Protein AF-0000000078100163 (afdb_homodimer)

Secondary structure (DSSP, 8-state):
------HHHHHTT----TT-SSTTTS-TT-HHHHHHHHHHH-HHHHHHHHHTS-HHHHHHHHHHHHHHHHHHHH-TTTHHHHHHHHHHHHHHHHHHHHHHHHHHHHHHHHHHHHHHHHHHHHHHHT-/------HHHHHTT----TT-SSTTTS-TT-HHHHHHHHHHH-HHHHHHHHHTS-HHHHHHHHHHHHHHHHHHHH-TTTHHHHHHHHHHHHHHHHHHHHHHHHHHHHHHHHHHHHHHHHHHHHHHHT-

Sequence (254 aa):
MISGRCAACRYLRRRCPSDCIFAPYFPPNNPQRFAAVHRIFGASNVGRMLQQLPPDLRAQAADTLYYEAECRVEDPVYGCVGVISRLHEQIDEAECELAKTRADIVINSDIGQQAQVQQLHDEVEDNMISGRCAACRYLRRRCPSDCIFAPYFPPNNPQRFAAVHRIFGASNVGRMLQQLPPDLRAQAADTLYYEAECRVEDPVYGCVGVISRLHEQIDEAECELAKTRADIVINSDIGQQAQVQQLHDEVEDN

InterPro domains:
  IPR004883 Lateral organ boundaries, LOB [PF03195] (5-102)
  IPR004883 Lateral organ boundaries, LOB [PS50891] (4-105)

Nearest PDB structures (foldseek):
  5ly0-assembly1_B  TM=9.648E-01  e=4.594E-12  Triticum turgidum
  5ly0-assembly1_B  TM=9.640E-01  e=4.175E-12  Triticum turgidum

pLDDT: mean 89.68, std 14.79, range [32.34, 98.94]

Organism: Rosa chinensis (NCBI:txid74649)

Solvent-accessible surface area (backbone atoms only — not comparable to full-atom values): 13588 Å² total; per-residue (Å²): 127,86,82,66,52,20,21,50,26,53,73,68,71,48,84,59,58,96,80,44,85,48,45,88,72,22,43,53,90,44,46,63,55,39,51,39,30,34,69,50,26,30,62,68,43,49,49,51,59,43,65,75,41,60,78,89,46,30,61,57,20,50,51,34,46,34,53,47,21,48,29,31,71,75,32,71,47,38,26,56,54,48,53,45,51,53,52,53,51,51,40,52,50,43,51,49,51,39,51,52,54,53,51,50,52,54,55,53,54,51,52,53,54,54,54,54,52,54,55,56,52,53,57,52,70,72,99,126,87,83,67,53,20,21,49,27,53,74,68,71,48,83,58,57,96,80,41,85,46,45,87,71,22,44,54,89,44,46,63,55,38,52,38,29,35,68,50,27,31,62,69,41,49,48,50,59,44,66,75,41,61,75,89,48,30,61,56,22,51,52,36,46,34,52,47,21,48,30,30,72,75,31,71,46,38,26,55,54,48,54,45,50,52,50,52,51,50,38,51,52,44,51,49,50,38,51,51,53,53,50,51,51,55,54,50,54,51,53,55,54,54,54,54,52,53,54,55,52,53,57,52,70,73,97

Structure (mmCIF, N/CA/C/O backbone):
data_AF-0000000078100163-model_v1
#
loop_
_entity.id
_entity.type
_entity.pdbx_description
1 polymer 'Putative transcription factor AS2-LOB family'
#
loop_
_atom_site.group_PDB
_atom_site.id
_atom_site.type_symbol
_atom_site.label_atom_id
_atom_site.label_alt_id
_atom_site.label_comp_id
_atom_site.label_asym_id
_atom_site.label_entity_id
_atom_site.label_seq_id
_atom_site.pdbx_PDB_ins_code
_atom_site.Cartn_x
_atom_site.Cartn_y
_atom_site.Cartn_z
_atom_site.occupancy
_atom_site.B_iso_or_equiv
_atom_site.auth_seq_id
_atom_site.auth_comp_id
_atom_site.auth_asym_id
_atom_site.auth_atom_id
_atom_site.pdbx_PDB_model_num
ATOM 1 N N . MET A 1 1 ? -30.031 -10.461 -21.391 1 32.66 1 MET A N 1
ATOM 2 C CA . MET A 1 1 ? -28.891 -9.57 -21.219 1 32.66 1 MET A CA 1
ATOM 3 C C . MET A 1 1 ? -27.578 -10.352 -21.219 1 32.66 1 MET A C 1
ATOM 5 O O . MET A 1 1 ? -27.375 -11.219 -20.375 1 32.66 1 MET A O 1
ATOM 9 N N . ILE A 1 2 ? -27.047 -11 -22.156 1 44.44 2 ILE A N 1
ATOM 10 C CA . ILE A 1 2 ? -25.984 -11.984 -22.406 1 44.44 2 ILE A CA 1
ATOM 11 C C . ILE A 1 2 ? -24.828 -11.734 -21.453 1 44.44 2 ILE A C 1
ATOM 13 O O . ILE A 1 2 ? -24.172 -10.688 -21.516 1 44.44 2 ILE A O 1
ATOM 17 N N . SER A 1 3 ? -24.891 -12.062 -20.125 1 54.31 3 SER A N 1
ATOM 18 C CA . SER A 1 3 ? -24.125 -11.836 -18.906 1 54.31 3 SER A CA 1
ATOM 19 C C . SER A 1 3 ? -22.641 -12.148 -19.125 1 54.31 3 SER A C 1
ATOM 21 O O . SER A 1 3 ? -22.281 -13.289 -19.391 1 54.31 3 SER A O 1
ATOM 23 N N . GLY A 1 4 ? -21.859 -11.438 -20.062 1 75.25 4 GLY A N 1
ATOM 24 C CA . GLY A 1 4 ? -20.531 -11.648 -20.594 1 75.25 4 GLY A CA 1
ATOM 25 C C . GLY A 1 4 ? -19.5 -12.008 -19.531 1 75.25 4 GLY A C 1
ATOM 26 O O . GLY A 1 4 ? -19.812 -11.992 -18.344 1 75.25 4 GLY A O 1
ATOM 27 N N . ARG A 1 5 ? -18.406 -12.82 -20 1 93.62 5 ARG A N 1
ATOM 28 C CA . ARG A 1 5 ? -17.266 -13.227 -19.172 1 93.62 5 ARG A CA 1
ATOM 29 C C . ARG A 1 5 ? -16.688 -12.039 -18.406 1 93.62 5 ARG A C 1
ATOM 31 O O . ARG A 1 5 ? -16.609 -10.93 -18.938 1 93.62 5 ARG A O 1
ATOM 38 N N . CYS A 1 6 ? -16.672 -12.227 -17.141 1 97.31 6 CYS A N 1
ATOM 39 C CA . CYS A 1 6 ? -16.047 -11.141 -16.391 1 97.31 6 CYS A CA 1
ATOM 40 C C . CYS A 1 6 ? -14.656 -10.844 -16.953 1 97.31 6 CYS A C 1
ATOM 42 O O . CYS A 1 6 ? -14.141 -11.586 -17.797 1 97.31 6 CYS A O 1
ATOM 44 N N . ALA A 1 7 ? -14.07 -9.836 -16.609 1 97.69 7 ALA A N 1
ATOM 45 C CA . ALA A 1 7 ? -12.773 -9.406 -17.109 1 97.69 7 ALA A CA 1
ATOM 46 C C . ALA A 1 7 ? -11.688 -10.422 -16.781 1 97.69 7 ALA A C 1
ATOM 48 O O . ALA A 1 7 ? -10.773 -10.648 -17.578 1 97.69 7 ALA A O 1
ATOM 49 N N . ALA A 1 8 ? -11.836 -11.023 -15.562 1 98.19 8 ALA A N 1
ATOM 50 C CA . ALA A 1 8 ? -10.844 -12.008 -15.133 1 98.19 8 ALA A CA 1
ATOM 51 C C . ALA A 1 8 ? -10.875 -13.25 -16.031 1 98.19 8 ALA A C 1
ATOM 53 O O . ALA A 1 8 ? -9.844 -13.664 -16.562 1 98.19 8 ALA A O 1
ATOM 54 N N . CYS A 1 9 ? -12.031 -13.703 -16.219 1 98.06 9 CYS A N 1
ATOM 55 C CA . CYS A 1 9 ? -12.172 -14.914 -17 1 98.06 9 CYS A CA 1
ATOM 56 C C . CYS A 1 9 ? -11.805 -14.664 -18.469 1 98.06 9 CYS A C 1
ATOM 58 O O . CYS A 1 9 ? -11.219 -15.531 -19.109 1 98.06 9 CYS A O 1
ATOM 60 N N . ARG A 1 10 ? -12.141 -13.555 -18.969 1 96.94 10 ARG A N 1
ATOM 61 C CA . ARG A 1 10 ? -11.719 -13.172 -20.312 1 96.94 10 ARG A CA 1
ATOM 62 C C . ARG A 1 10 ? -10.195 -13.117 -20.406 1 96.94 10 ARG A C 1
ATOM 64 O O . ARG A 1 10 ? -9.609 -13.672 -21.344 1 96.94 10 ARG A O 1
ATOM 71 N N . TYR A 1 11 ? -9.602 -12.469 -19.453 1 97.12 11 TYR A N 1
ATOM 72 C CA . TYR A 1 11 ? -8.156 -12.305 -19.422 1 97.12 11 TYR A CA 1
ATOM 73 C C . TYR A 1 11 ? -7.457 -13.656 -19.312 1 97.12 11 TYR A C 1
ATOM 75 O O . TYR A 1 11 ? -6.426 -13.891 -19.938 1 97.12 11 TYR A O 1
ATOM 83 N N . LEU A 1 12 ? -8.062 -14.508 -18.531 1 97.12 12 LEU A N 1
ATOM 84 C CA . LEU A 1 12 ? -7.461 -15.805 -18.25 1 97.12 12 LEU A CA 1
ATOM 85 C C . LEU A 1 12 ? -7.871 -16.828 -19.297 1 97.12 12 LEU A C 1
ATOM 87 O O . LEU A 1 12 ? -7.465 -18 -19.219 1 97.12 12 LEU A O 1
ATOM 91 N N . ARG A 1 13 ? -8.727 -16.438 -20.234 1 96.31 13 ARG A N 1
ATOM 92 C CA . ARG A 1 13 ? -9.195 -17.266 -21.344 1 96.31 13 ARG A CA 1
ATOM 93 C C . ARG A 1 13 ? -9.867 -18.531 -20.812 1 96.31 13 ARG A C 1
ATOM 95 O O . ARG A 1 13 ? -9.555 -19.641 -21.266 1 96.31 13 ARG A O 1
ATOM 102 N N . ARG A 1 14 ? -10.781 -18.297 -19.922 1 95.31 14 ARG A N 1
ATOM 103 C CA . ARG A 1 14 ? -11.57 -19.391 -19.359 1 95.31 14 ARG A CA 1
ATOM 104 C C . ARG A 1 14 ? -13.055 -19.047 -19.344 1 95.31 14 ARG A C 1
ATOM 106 O O . ARG A 1 14 ? -13.43 -17.891 -19.547 1 95.31 14 ARG A O 1
ATOM 113 N N . ARG A 1 15 ? -13.812 -20.141 -19.125 1 95.12 15 ARG A N 1
ATOM 114 C CA . ARG A 1 15 ? -15.25 -19.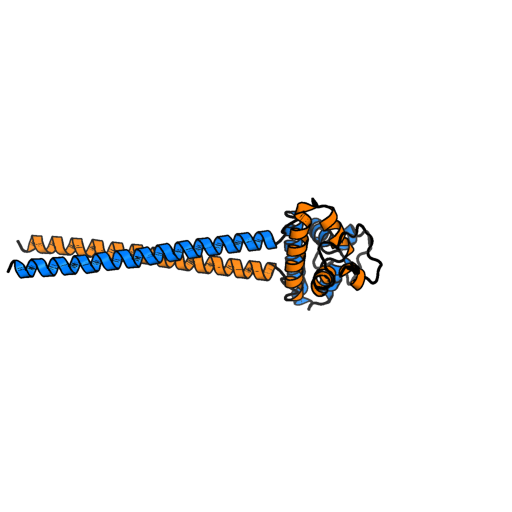938 -18.953 1 95.12 15 ARG A CA 1
ATOM 115 C C . ARG A 1 15 ? -15.555 -19.312 -17.594 1 95.12 15 ARG A C 1
ATOM 117 O O . ARG A 1 15 ? -14.945 -19.672 -16.578 1 95.12 15 ARG A O 1
ATOM 124 N N . CYS A 1 16 ? -16.5 -18.422 -17.578 1 96.81 16 CYS A N 1
ATOM 125 C CA . CYS A 1 16 ? -16.922 -17.75 -16.359 1 96.81 16 CYS A CA 1
ATOM 126 C C . CYS A 1 16 ? -18.031 -18.516 -15.656 1 96.81 16 CYS A C 1
ATOM 128 O O . CYS A 1 16 ? -19.188 -18.5 -16.094 1 96.81 16 CYS A O 1
ATOM 130 N N . PRO A 1 17 ? -17.812 -19.234 -14.602 1 95.25 17 PRO A N 1
ATOM 131 C CA . PRO A 1 17 ? -18.844 -20 -13.906 1 95.25 17 PRO A CA 1
ATOM 132 C C . PRO A 1 17 ? -19.859 -19.125 -13.188 1 95.25 17 PRO A C 1
ATOM 134 O O . PRO A 1 17 ? -19.625 -17.922 -13.031 1 95.25 17 PRO A O 1
ATOM 137 N N . SER A 1 18 ? -20.969 -19.672 -12.789 1 94.12 18 SER A N 1
ATOM 138 C CA . SER A 1 18 ? -22.047 -18.938 -12.117 1 94.12 18 SER A CA 1
ATOM 139 C C . SER A 1 18 ? -21.594 -18.406 -10.766 1 94.12 18 SER A C 1
ATOM 141 O O . SER A 1 18 ? -22.078 -17.391 -10.289 1 94.12 18 SER A O 1
ATOM 143 N N . ASP A 1 19 ? -20.609 -19.031 -10.141 1 94.94 19 ASP A N 1
ATOM 144 C CA . ASP A 1 19 ? -20.125 -18.641 -8.82 1 94.94 19 ASP A CA 1
ATOM 145 C C . ASP A 1 19 ? -18.719 -18.047 -8.898 1 94.94 19 ASP A C 1
ATOM 147 O O . ASP A 1 19 ? -17.922 -18.203 -7.977 1 94.94 19 ASP A O 1
ATOM 151 N N . CYS A 1 20 ? -18.469 -17.359 -9.992 1 97.5 20 CYS A N 1
ATOM 152 C CA . CYS A 1 20 ? -17.141 -16.797 -10.211 1 97.5 20 CYS A CA 1
ATOM 153 C C . CYS A 1 20 ? -16.812 -15.766 -9.141 1 97.5 20 CYS A C 1
ATOM 155 O O . CYS A 1 20 ? -17.516 -14.773 -8.977 1 97.5 20 CYS A O 1
ATOM 157 N N . ILE A 1 21 ? -15.734 -15.922 -8.492 1 97.62 21 ILE A N 1
ATOM 158 C CA . ILE A 1 21 ? -15.328 -15.078 -7.375 1 97.62 21 ILE A CA 1
ATOM 159 C C . ILE A 1 21 ? -14.906 -13.703 -7.891 1 97.62 21 ILE A C 1
ATOM 161 O O . ILE A 1 21 ? -14.867 -12.734 -7.133 1 97.62 21 ILE A O 1
ATOM 165 N N . PHE A 1 22 ? -14.648 -13.602 -9.156 1 98.25 22 PHE A N 1
ATOM 166 C CA . PHE A 1 22 ? -14.133 -12.367 -9.734 1 98.25 22 PHE A CA 1
ATOM 167 C C . PHE A 1 22 ? -15.258 -11.531 -10.336 1 98.25 22 PHE A C 1
ATOM 169 O O . PHE A 1 22 ? -15.172 -10.305 -10.391 1 98.25 22 PHE A O 1
ATOM 176 N N . ALA A 1 23 ? -16.344 -12.156 -10.789 1 97.44 23 ALA A N 1
ATOM 177 C CA . ALA A 1 23 ? -17.375 -11.547 -11.617 1 97.44 23 ALA A CA 1
ATOM 178 C C . ALA A 1 23 ? -17.953 -10.297 -10.953 1 97.44 23 ALA A C 1
ATOM 180 O O . ALA A 1 23 ? -18.125 -9.266 -11.602 1 97.44 23 ALA A O 1
ATOM 181 N N . PRO A 1 24 ? -18.172 -10.32 -9.625 1 97.12 24 PRO A N 1
ATOM 182 C CA . PRO A 1 24 ? -18.781 -9.141 -9.008 1 97.12 24 PRO A CA 1
ATOM 183 C C . PRO A 1 24 ? -17.828 -7.957 -8.938 1 97.12 24 PRO A C 1
ATOM 185 O O . PRO A 1 24 ? -18.266 -6.805 -8.844 1 97.12 24 PRO A O 1
ATOM 188 N N . TYR A 1 25 ? -16.547 -8.227 -9.094 1 98 25 TYR A N 1
ATOM 189 C CA . TYR A 1 25 ? -15.594 -7.188 -8.711 1 98 25 TYR A CA 1
ATOM 190 C C . TYR A 1 25 ? -14.734 -6.762 -9.898 1 98 25 TYR A C 1
ATOM 192 O O . TYR A 1 25 ? -14.07 -5.723 -9.852 1 98 25 TYR A O 1
ATOM 200 N N . PHE A 1 26 ? -14.781 -7.559 -10.914 1 98.25 26 PHE A N 1
ATOM 201 C CA . PHE A 1 26 ? -14 -7.289 -12.117 1 98.25 26 PHE A CA 1
ATOM 202 C C . PHE A 1 26 ? -14.867 -7.371 -13.367 1 98.25 26 PHE A C 1
ATOM 204 O O . PHE A 1 26 ? -14.773 -8.328 -14.133 1 98.25 26 PHE A O 1
ATOM 211 N N . PRO A 1 27 ? -15.594 -6.359 -13.57 1 96.38 27 PRO A N 1
ATOM 212 C CA . PRO A 1 27 ? -16.531 -6.359 -14.703 1 96.38 27 PRO A CA 1
ATOM 213 C C . PRO A 1 27 ? -15.812 -6.273 -16.047 1 96.38 27 PRO A C 1
ATOM 215 O O . PRO A 1 27 ? -14.727 -5.699 -16.141 1 96.38 27 PRO A O 1
ATOM 218 N N . PRO A 1 28 ? -16.422 -6.77 -17.109 1 95.38 28 PRO A N 1
ATOM 219 C CA . PRO A 1 28 ? -15.781 -6.84 -18.438 1 95.38 28 PRO A CA 1
ATOM 220 C C . PRO A 1 28 ? -15.516 -5.465 -19.031 1 95.38 28 PRO A C 1
ATOM 222 O O . PRO A 1 28 ? -14.641 -5.32 -19.891 1 95.38 28 PRO A O 1
ATOM 225 N N . ASN A 1 29 ? -16.172 -4.535 -18.594 1 95.5 29 ASN A N 1
ATOM 226 C CA . ASN A 1 29 ? -16.016 -3.205 -19.172 1 95.5 29 ASN A CA 1
ATOM 227 C C . ASN A 1 29 ? -14.82 -2.475 -18.562 1 95.5 29 ASN A C 1
ATOM 229 O O . ASN A 1 29 ? -14.5 -1.357 -18.969 1 95.5 29 ASN A O 1
ATOM 233 N N . ASN A 1 30 ? -14.164 -3.021 -17.609 1 96.5 30 ASN A N 1
ATOM 234 C CA . ASN A 1 30 ? -12.945 -2.482 -17.016 1 96.5 30 ASN A CA 1
ATOM 235 C C . ASN A 1 30 ? -11.844 -3.531 -16.953 1 96.5 30 ASN A C 1
ATOM 237 O O . ASN A 1 30 ? -11.422 -3.941 -15.875 1 96.5 30 ASN A O 1
ATOM 241 N N . PRO A 1 31 ? -11.367 -3.951 -18.078 1 96.69 31 PRO A N 1
ATOM 242 C CA . PRO A 1 31 ? -10.391 -5.039 -18.141 1 96.69 31 PRO A CA 1
ATOM 243 C C . PRO A 1 31 ? -9.062 -4.664 -17.484 1 96.69 31 PRO A C 1
ATOM 245 O O . PRO A 1 31 ? -8.344 -5.539 -16.984 1 96.69 31 PRO A O 1
ATOM 248 N N . GLN A 1 32 ? -8.75 -3.4 -17.453 1 97.38 32 GLN A N 1
ATOM 249 C CA . GLN A 1 32 ? -7.48 -2.949 -16.891 1 97.38 32 GLN A CA 1
ATOM 250 C C . GLN A 1 32 ? -7.414 -3.209 -15.398 1 97.38 32 GLN A C 1
ATOM 252 O O . GLN A 1 32 ? -6.34 -3.486 -14.859 1 97.38 32 GLN A O 1
ATOM 257 N N . ARG A 1 33 ? -8.586 -3.156 -14.812 1 98.06 33 ARG A N 1
ATOM 258 C CA . ARG A 1 33 ? -8.648 -3.377 -13.367 1 98.06 33 ARG A CA 1
ATOM 259 C C . ARG A 1 33 ? -8.125 -4.758 -13 1 98.06 33 ARG A C 1
ATOM 261 O O . ARG A 1 33 ? -7.266 -4.891 -12.125 1 98.06 33 ARG A O 1
ATOM 268 N N . PHE A 1 34 ? -8.578 -5.738 -13.688 1 98.25 34 PHE A N 1
ATOM 269 C CA . PHE A 1 34 ? -8.117 -7.082 -13.383 1 98.25 34 PHE A CA 1
ATOM 270 C C . PHE A 1 34 ? -6.672 -7.273 -13.828 1 98.25 34 PHE A C 1
ATOM 272 O O . PHE A 1 34 ? -5.887 -7.941 -13.156 1 98.25 34 PHE A O 1
ATOM 279 N N . ALA A 1 35 ? -6.324 -6.711 -14.93 1 98.25 35 ALA A N 1
ATOM 280 C CA . ALA A 1 35 ? -4.969 -6.859 -15.445 1 98.25 35 ALA A CA 1
ATOM 281 C C . ALA A 1 35 ? -3.939 -6.34 -14.445 1 98.25 35 ALA A C 1
ATOM 283 O O . ALA A 1 35 ? -2.902 -6.973 -14.227 1 98.25 35 ALA A O 1
ATOM 284 N N . ALA A 1 36 ? -4.211 -5.238 -13.836 1 98.19 36 ALA A N 1
ATOM 285 C CA . ALA A 1 36 ? -3.295 -4.652 -12.859 1 98.19 36 ALA A CA 1
ATOM 286 C C . ALA A 1 36 ? -3.172 -5.531 -11.625 1 98.19 36 ALA A C 1
ATOM 288 O O . ALA A 1 36 ? -2.062 -5.805 -11.156 1 98.19 36 ALA A O 1
ATOM 289 N N . VAL A 1 37 ? -4.316 -6.008 -11.156 1 98.62 37 VAL A N 1
ATOM 290 C CA . VAL A 1 37 ? -4.34 -6.82 -9.945 1 98.62 37 VAL A CA 1
ATOM 291 C C . VAL A 1 37 ? -3.654 -8.156 -10.203 1 98.62 37 VAL A C 1
ATOM 293 O O . VAL A 1 37 ? -2.893 -8.648 -9.367 1 98.62 37 VAL A O 1
ATOM 296 N N . HIS A 1 38 ? -3.881 -8.695 -11.359 1 98.25 38 HIS A N 1
ATOM 297 C CA . HIS A 1 38 ? -3.262 -9.961 -11.742 1 98.25 38 HIS A CA 1
ATOM 298 C C . HIS A 1 38 ? -1.745 -9.82 -11.836 1 98.25 38 HIS A C 1
ATOM 300 O O . HIS A 1 38 ? -1.008 -10.719 -11.422 1 98.25 38 HIS A O 1
ATOM 306 N N . ARG A 1 39 ? -1.34 -8.75 -12.438 1 97.69 39 ARG A N 1
ATOM 307 C CA . ARG A 1 39 ? 0.085 -8.516 -12.648 1 97.69 39 ARG A CA 1
ATOM 308 C C . ARG A 1 39 ? 0.841 -8.516 -11.32 1 97.69 39 ARG A C 1
ATOM 310 O O . ARG A 1 39 ? 1.97 -9 -11.242 1 97.69 39 ARG A O 1
ATOM 317 N N . ILE A 1 40 ? 0.227 -8.062 -10.312 1 98.56 40 ILE A N 1
ATOM 318 C CA . ILE A 1 40 ? 0.937 -7.82 -9.062 1 98.56 40 ILE A CA 1
ATOM 319 C C . ILE A 1 40 ? 0.679 -8.969 -8.094 1 98.56 40 ILE A C 1
ATOM 321 O O . ILE A 1 40 ? 1.604 -9.461 -7.441 1 98.56 40 ILE A O 1
ATOM 325 N N . PHE A 1 41 ? -0.535 -9.477 -8.047 1 98.5 41 PHE A N 1
ATOM 326 C CA . PHE A 1 41 ? -0.89 -10.414 -6.988 1 98.5 41 PHE A CA 1
ATOM 327 C C . PHE A 1 41 ? -1.082 -11.82 -7.547 1 98.5 41 PHE A C 1
ATOM 329 O O . PHE A 1 41 ? -0.983 -12.805 -6.816 1 98.5 41 PHE A O 1
ATOM 336 N N . GLY A 1 42 ? -1.417 -11.891 -8.82 1 97.56 42 GLY A N 1
ATOM 337 C CA . GLY A 1 42 ? -1.804 -13.172 -9.383 1 97.56 42 GLY A CA 1
ATOM 338 C C . GLY A 1 42 ? -3.262 -13.516 -9.141 1 97.56 42 GLY A C 1
ATOM 339 O O . GLY A 1 42 ? -3.814 -13.195 -8.094 1 97.56 42 GLY A O 1
ATOM 340 N N . ALA A 1 43 ? -3.82 -14.188 -10.07 1 97.19 43 ALA A N 1
ATOM 341 C CA . ALA A 1 43 ? -5.246 -14.492 -10.039 1 97.19 43 ALA A CA 1
ATOM 342 C C . ALA A 1 43 ? -5.582 -15.414 -8.875 1 97.19 43 ALA A C 1
ATOM 344 O O . ALA A 1 43 ? -6.57 -15.203 -8.164 1 97.19 43 ALA A O 1
ATOM 345 N N . SER A 1 44 ? -4.738 -16.406 -8.633 1 95.19 44 SER A N 1
ATOM 346 C CA . SER A 1 44 ? -5 -17.375 -7.562 1 95.19 44 SER A CA 1
ATOM 347 C C . SER A 1 44 ? -4.957 -16.703 -6.191 1 95.19 44 SER A C 1
ATOM 349 O O . SER A 1 44 ? -5.82 -16.938 -5.348 1 95.19 44 SER A O 1
ATOM 351 N N . ASN A 1 45 ? -4.02 -15.891 -6.008 1 96.75 45 ASN A N 1
ATOM 352 C CA . ASN A 1 45 ? -3.889 -15.188 -4.734 1 96.75 45 ASN A CA 1
ATOM 353 C C . ASN A 1 45 ? -5.047 -14.219 -4.508 1 96.75 45 ASN A C 1
ATOM 355 O O . ASN A 1 45 ? -5.586 -14.141 -3.404 1 96.75 45 ASN A O 1
ATOM 359 N N . VAL A 1 46 ? -5.406 -13.531 -5.57 1 98.31 46 VAL A N 1
ATOM 360 C CA . VAL A 1 46 ? -6.516 -12.594 -5.473 1 98.31 46 VAL A CA 1
ATOM 361 C C . VAL A 1 46 ? -7.797 -13.336 -5.102 1 98.31 46 VAL A C 1
ATOM 363 O O . VAL A 1 46 ? -8.531 -12.922 -4.203 1 98.31 46 VAL A O 1
ATOM 366 N N . GLY A 1 47 ? -8.016 -14.438 -5.809 1 98.06 47 GLY A N 1
ATOM 367 C CA . GLY A 1 47 ? -9.172 -15.25 -5.488 1 98.06 47 GLY A CA 1
ATOM 368 C C . GLY A 1 47 ? -9.188 -15.727 -4.047 1 98.06 47 GLY A C 1
ATOM 369 O O . GLY A 1 47 ? -10.219 -15.641 -3.373 1 98.06 47 GLY A O 1
ATOM 370 N N . ARG A 1 48 ? -8.078 -16.203 -3.594 1 98 48 ARG A N 1
ATOM 371 C CA . ARG A 1 48 ? -7.953 -16.672 -2.219 1 98 48 ARG A CA 1
ATOM 372 C C . ARG A 1 48 ? -8.211 -15.547 -1.223 1 98 48 ARG A C 1
ATOM 374 O O . ARG A 1 48 ? -8.906 -15.742 -0.227 1 98 48 ARG A O 1
ATOM 381 N N . MET A 1 49 ? -7.688 -14.391 -1.4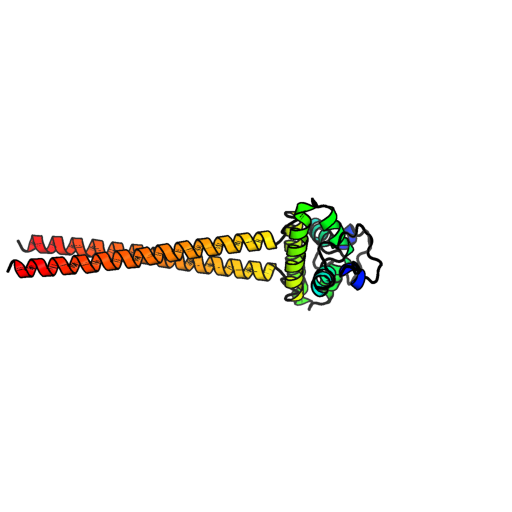66 1 98 49 MET A N 1
ATOM 382 C CA . MET A 1 49 ? -7.844 -13.25 -0.57 1 98 49 MET A CA 1
ATOM 383 C C . MET A 1 49 ? -9.305 -12.828 -0.474 1 98 49 MET A C 1
ATOM 385 O O . MET A 1 49 ? -9.797 -12.523 0.614 1 98 49 MET A O 1
ATOM 389 N N . LEU A 1 50 ? -9.969 -12.852 -1.584 1 98.56 50 LEU A N 1
ATOM 390 C CA . LEU A 1 50 ? -11.375 -12.469 -1.59 1 98.56 50 LEU A CA 1
ATOM 391 C C . LEU A 1 50 ? -12.234 -13.539 -0.919 1 98.56 50 LEU A C 1
ATOM 393 O O . LEU A 1 50 ? -13.148 -13.219 -0.164 1 98.56 50 LEU A O 1
ATOM 397 N N . GLN A 1 51 ? -11.852 -14.773 -1.149 1 98.06 51 GLN A N 1
ATOM 398 C CA . GLN A 1 51 ? -12.625 -15.891 -0.62 1 98.06 51 GLN A CA 1
ATOM 399 C C . GLN A 1 51 ? -12.562 -15.93 0.904 1 98.06 51 GLN A C 1
ATOM 401 O O . GLN A 1 51 ? -13.492 -16.406 1.56 1 98.06 51 GLN A O 1
ATOM 406 N N . GLN A 1 52 ? -11.516 -15.453 1.441 1 97.56 52 GLN A N 1
ATOM 407 C CA . GLN A 1 52 ? -11.297 -15.508 2.883 1 97.56 52 GLN A CA 1
ATOM 408 C C . GLN A 1 52 ? -12.07 -14.414 3.604 1 97.56 52 GLN A C 1
ATOM 410 O O . GLN A 1 52 ? -12.188 -14.43 4.832 1 97.56 52 GLN A O 1
ATOM 415 N N . LEU A 1 53 ? -12.727 -13.562 2.896 1 98.44 53 LEU A N 1
ATOM 416 C CA . LEU A 1 53 ? -13.414 -12.422 3.486 1 98.44 53 LEU A CA 1
ATOM 417 C C . LEU A 1 53 ? -14.93 -12.609 3.445 1 98.44 53 LEU A C 1
ATOM 419 O O . LEU A 1 53 ? -15.445 -13.289 2.559 1 98.44 53 LEU A O 1
ATOM 423 N N . PRO A 1 54 ? -15.648 -11.984 4.453 1 97.94 54 PRO A N 1
ATOM 424 C CA . PRO A 1 54 ? -17.109 -11.914 4.309 1 97.94 54 PRO A CA 1
ATOM 425 C C . PRO A 1 54 ? -17.531 -11.219 3.02 1 97.94 54 PRO A C 1
ATOM 427 O O . PRO A 1 54 ? -16.906 -10.258 2.592 1 97.94 54 PRO A O 1
ATOM 430 N N . PRO A 1 55 ? -18.578 -11.758 2.381 1 97.5 55 PRO A N 1
ATOM 431 C CA . PRO A 1 55 ? -19.016 -11.242 1.08 1 97.5 55 PRO A CA 1
ATOM 432 C C . PRO A 1 55 ? -19.188 -9.727 1.075 1 97.5 55 PRO A C 1
ATOM 434 O O . PRO A 1 55 ? -18.906 -9.07 0.068 1 97.5 55 PRO A O 1
ATOM 437 N N . ASP A 1 56 ? -19.625 -9.203 2.195 1 98.25 56 ASP A N 1
ATOM 438 C CA . ASP A 1 56 ? -19.953 -7.781 2.236 1 98.25 56 ASP A CA 1
ATOM 439 C C . ASP A 1 56 ? -18.688 -6.93 2.25 1 98.25 56 ASP A C 1
ATOM 441 O O . ASP A 1 56 ? -18.75 -5.719 2.02 1 98.25 56 ASP A O 1
ATOM 445 N N . LEU A 1 57 ? -17.516 -7.539 2.441 1 98.75 57 LEU A N 1
ATOM 446 C CA . LEU A 1 57 ? -16.266 -6.781 2.506 1 98.75 57 LEU A CA 1
ATOM 447 C C . LEU A 1 57 ? -15.445 -6.984 1.242 1 98.75 57 LEU A C 1
ATOM 449 O O . LEU A 1 57 ? -14.438 -6.301 1.035 1 98.75 57 LEU A O 1
ATOM 453 N N . ARG A 1 58 ? -15.82 -7.848 0.395 1 98.69 58 ARG A N 1
ATOM 454 C CA . ARG A 1 58 ? -15.016 -8.258 -0.752 1 98.69 58 ARG A CA 1
ATOM 455 C C . ARG A 1 58 ? -14.906 -7.129 -1.772 1 98.69 58 ARG A C 1
ATOM 457 O O . ARG A 1 58 ? -13.867 -6.965 -2.41 1 98.69 58 ARG A O 1
ATOM 464 N N . ALA A 1 59 ? -15.977 -6.391 -1.937 1 98.44 59 ALA A N 1
ATOM 465 C CA . ALA A 1 59 ? -15.93 -5.285 -2.887 1 98.44 59 ALA A CA 1
ATOM 466 C C . ALA A 1 59 ? -14.859 -4.27 -2.494 1 98.44 59 ALA A C 1
ATOM 468 O O . ALA A 1 59 ? -14.109 -3.787 -3.348 1 98.44 59 ALA A O 1
ATOM 469 N N . GLN A 1 60 ? -14.781 -3.934 -1.199 1 98.69 60 GLN A N 1
ATOM 470 C CA . GLN A 1 60 ? -13.781 -2.988 -0.715 1 98.69 60 GLN A CA 1
ATOM 471 C C . GLN A 1 60 ? -12.375 -3.559 -0.859 1 98.69 60 GLN A C 1
ATOM 473 O O . GLN A 1 60 ? -11.445 -2.842 -1.238 1 98.69 60 GLN A O 1
ATOM 478 N N . ALA A 1 61 ? -12.273 -4.773 -0.577 1 98.88 61 ALA A N 1
ATOM 479 C CA . ALA A 1 61 ? -10.969 -5.414 -0.706 1 98.88 61 ALA A CA 1
ATOM 480 C C . ALA A 1 61 ? -10.5 -5.41 -2.156 1 98.88 61 ALA A C 1
ATOM 482 O O . ALA A 1 61 ? -9.328 -5.125 -2.436 1 98.88 61 ALA A O 1
ATOM 483 N N . ALA A 1 62 ? -11.414 -5.676 -3.111 1 98.88 62 ALA A N 1
ATOM 484 C CA . ALA A 1 62 ? -11.062 -5.633 -4.527 1 98.88 62 ALA A CA 1
ATOM 485 C C . ALA A 1 62 ? -10.609 -4.234 -4.941 1 98.88 62 ALA A C 1
ATOM 487 O O . ALA A 1 62 ? -9.664 -4.086 -5.715 1 98.88 62 ALA A O 1
ATOM 488 N N . ASP A 1 63 ? -11.289 -3.277 -4.391 1 98.81 63 ASP A N 1
ATOM 489 C CA . ASP A 1 63 ? -10.945 -1.892 -4.695 1 98.81 63 ASP A CA 1
ATOM 490 C C . ASP A 1 63 ? -9.547 -1.544 -4.176 1 98.81 63 ASP A C 1
ATOM 492 O O . ASP A 1 63 ? -8.766 -0.903 -4.875 1 98.81 63 ASP A O 1
ATOM 496 N N . THR A 1 64 ? -9.289 -1.954 -2.959 1 98.94 64 THR A N 1
ATOM 497 C CA . THR A 1 64 ? -8.008 -1.587 -2.354 1 98.94 64 THR A CA 1
ATOM 498 C C . THR A 1 64 ? -6.871 -2.402 -2.959 1 98.94 64 THR A C 1
ATOM 500 O O . THR A 1 64 ? -5.754 -1.902 -3.107 1 98.94 64 THR A O 1
ATOM 503 N N . LEU A 1 65 ? -7.152 -3.615 -3.359 1 98.88 65 LEU A N 1
ATOM 504 C CA . LEU A 1 65 ? -6.164 -4.395 -4.094 1 98.88 65 LEU A CA 1
ATOM 505 C C . LEU A 1 65 ? -5.816 -3.721 -5.418 1 98.88 65 LEU A C 1
ATOM 507 O O . LEU A 1 65 ? -4.645 -3.66 -5.797 1 98.88 65 LEU A O 1
ATOM 511 N N . TYR A 1 66 ? -6.816 -3.242 -6.066 1 98.94 66 TYR A N 1
ATOM 512 C CA . TYR A 1 66 ? -6.594 -2.557 -7.336 1 98.94 66 TYR A CA 1
ATOM 513 C C . TYR A 1 66 ? -5.738 -1.311 -7.141 1 98.94 66 TYR A C 1
ATOM 515 O O . TYR A 1 66 ? -4.801 -1.068 -7.906 1 98.94 66 TYR A O 1
ATOM 523 N N . TYR A 1 67 ? -6.059 -0.535 -6.16 1 98.94 67 TYR A N 1
ATOM 524 C CA . TYR A 1 67 ? -5.285 0.667 -5.871 1 98.94 67 TYR A CA 1
ATOM 525 C C . TYR A 1 67 ? -3.82 0.324 -5.617 1 98.94 67 TYR A C 1
ATOM 527 O O . TYR A 1 67 ? -2.922 0.975 -6.156 1 98.94 67 TYR A O 1
ATOM 535 N N . GLU A 1 68 ? -3.602 -0.653 -4.785 1 98.94 68 GLU A N 1
ATOM 536 C CA . GLU A 1 68 ? -2.242 -1.072 -4.457 1 98.94 68 GLU A CA 1
ATOM 537 C C . GLU A 1 68 ? -1.51 -1.587 -5.691 1 98.94 68 GLU A C 1
ATOM 539 O O . GLU A 1 68 ? -0.321 -1.3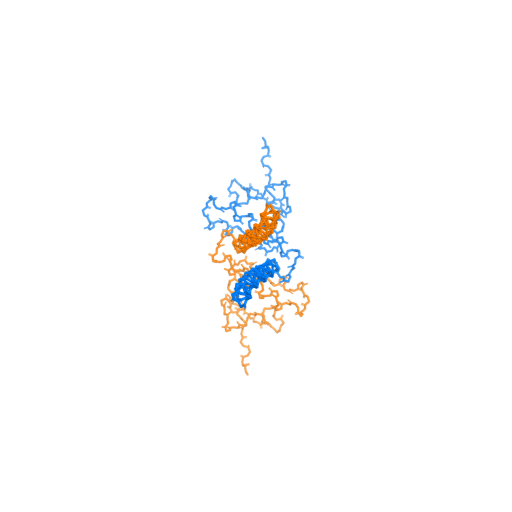12 -5.875 1 98.94 68 GLU A O 1
ATOM 544 N N . ALA A 1 69 ? -2.238 -2.285 -6.469 1 98.88 69 ALA A N 1
ATOM 545 C CA . ALA A 1 69 ? -1.643 -2.779 -7.707 1 98.88 69 ALA A CA 1
ATOM 546 C C . ALA A 1 69 ? -1.216 -1.625 -8.609 1 98.88 69 ALA A C 1
ATOM 548 O O . ALA A 1 69 ? -0.117 -1.639 -9.172 1 98.88 69 ALA A O 1
ATOM 549 N N . GLU A 1 70 ? -2.084 -0.687 -8.719 1 98.81 70 GLU A N 1
ATOM 550 C CA . GLU A 1 70 ? -1.775 0.47 -9.555 1 98.81 70 GLU A CA 1
ATOM 551 C C . GL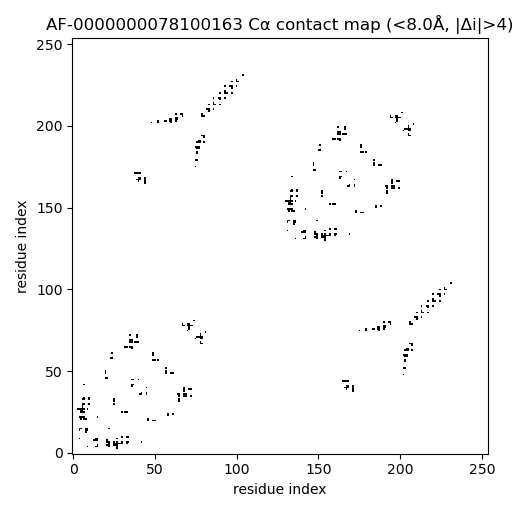U A 1 70 ? -0.55 1.216 -9.039 1 98.81 70 GLU A C 1
ATOM 553 O O . GLU A 1 70 ? 0.281 1.677 -9.82 1 98.81 70 GLU A O 1
ATOM 558 N N . CYS A 1 71 ? -0.395 1.329 -7.773 1 98.81 71 CYS A N 1
ATOM 559 C CA . CYS A 1 71 ? 0.772 1.977 -7.18 1 98.81 71 CYS A CA 1
ATOM 560 C C . CYS A 1 71 ? 2.053 1.247 -7.566 1 98.81 71 CYS A C 1
ATOM 562 O O . CYS A 1 71 ? 3.061 1.881 -7.891 1 98.81 71 CYS A O 1
ATOM 564 N N . ARG A 1 72 ? 1.987 -0.063 -7.547 1 98.56 72 ARG A N 1
ATOM 565 C CA . ARG A 1 72 ? 3.168 -0.864 -7.855 1 98.56 72 ARG A CA 1
ATOM 566 C C . ARG A 1 72 ? 3.486 -0.821 -9.344 1 98.56 72 ARG A C 1
ATOM 568 O O . ARG A 1 72 ? 4.652 -0.871 -9.742 1 98.56 72 ARG A O 1
ATOM 575 N N . VAL A 1 73 ? 2.43 -0.752 -10.164 1 98.31 73 VAL A N 1
ATOM 576 C CA . VAL A 1 73 ? 2.643 -0.635 -11.602 1 98.31 73 VAL A CA 1
ATOM 577 C C . VAL A 1 73 ? 3.297 0.708 -11.922 1 98.31 73 VAL A C 1
ATOM 579 O O . VAL A 1 73 ? 4.207 0.781 -12.75 1 98.31 73 VAL A O 1
ATOM 582 N N . GLU A 1 74 ? 2.916 1.711 -11.281 1 98.31 74 GLU A N 1
ATOM 583 C CA . GLU A 1 74 ? 3.426 3.059 -11.516 1 98.31 74 GLU A CA 1
ATOM 584 C C . GLU A 1 74 ? 4.82 3.229 -10.922 1 98.31 74 GLU A C 1
ATOM 586 O O . GLU A 1 74 ? 5.684 3.877 -11.516 1 98.31 74 GLU A O 1
ATOM 591 N N . ASP A 1 75 ? 5.055 2.668 -9.82 1 98.69 75 ASP A N 1
ATOM 592 C CA . ASP A 1 75 ? 6.32 2.723 -9.094 1 98.69 75 ASP A CA 1
ATOM 593 C C . ASP A 1 75 ? 6.738 1.334 -8.609 1 98.69 75 ASP A C 1
ATOM 595 O O . ASP A 1 75 ? 6.484 0.966 -7.461 1 98.69 75 ASP A O 1
ATOM 599 N N . PRO A 1 76 ? 7.441 0.648 -9.359 1 98.62 76 PRO A N 1
ATOM 600 C CA . PRO A 1 76 ? 7.738 -0.756 -9.062 1 98.62 76 PRO A CA 1
ATOM 601 C C . PRO A 1 76 ? 8.648 -0.926 -7.852 1 98.62 76 PRO A C 1
ATOM 603 O O . PRO A 1 76 ? 8.742 -2.025 -7.297 1 98.62 76 PRO A O 1
ATOM 606 N N . VAL A 1 77 ? 9.312 0.116 -7.496 1 98.88 77 VAL A N 1
ATOM 607 C CA . VAL A 1 77 ? 10.25 0.012 -6.379 1 98.88 77 VAL A CA 1
ATOM 608 C C . VAL A 1 77 ? 9.516 0.267 -5.066 1 98.88 77 VAL A C 1
ATOM 610 O O . VAL A 1 77 ? 9.648 -0.506 -4.113 1 98.88 77 VAL A O 1
ATOM 613 N N . TYR A 1 78 ? 8.656 1.265 -5.004 1 98.81 78 TYR A N 1
ATOM 614 C CA . TYR A 1 78 ? 8.156 1.699 -3.703 1 98.81 78 TYR A CA 1
ATOM 615 C C . TYR A 1 78 ? 6.668 1.417 -3.568 1 98.81 78 TYR A C 1
ATOM 617 O O . TYR A 1 78 ? 6.141 1.35 -2.457 1 98.81 78 TYR A O 1
ATOM 625 N N . GLY A 1 79 ? 5.914 1.3 -4.621 1 98.75 79 GLY A N 1
ATOM 626 C CA . GLY A 1 79 ? 4.484 1.052 -4.535 1 98.75 79 GLY A CA 1
ATOM 627 C C . GLY A 1 79 ? 3.758 2.043 -3.641 1 98.75 79 GLY A C 1
ATOM 628 O O . GLY A 1 79 ? 3.982 3.252 -3.736 1 98.75 79 GLY A O 1
ATOM 629 N N . CYS A 1 80 ? 2.938 1.529 -2.811 1 98.88 80 CYS A N 1
ATOM 630 C CA . CYS A 1 80 ? 2.158 2.363 -1.903 1 98.88 80 CYS A CA 1
ATOM 631 C C . CYS A 1 80 ? 3.051 2.994 -0.84 1 98.88 80 CYS A C 1
ATOM 633 O O . CYS A 1 80 ? 2.676 3.992 -0.221 1 98.88 80 CYS A O 1
ATOM 635 N N . VAL A 1 81 ? 4.168 2.398 -0.608 1 98.94 81 VAL A N 1
ATOM 636 C CA . VAL A 1 81 ? 5.082 2.934 0.395 1 98.94 81 VAL A CA 1
ATOM 637 C C . VAL A 1 81 ? 5.574 4.312 -0.039 1 98.94 81 VAL A C 1
ATOM 639 O O . VAL A 1 81 ? 5.801 5.191 0.798 1 98.94 81 VAL A O 1
ATOM 642 N N . GLY A 1 82 ? 5.707 4.453 -1.379 1 98.81 82 GLY A N 1
ATOM 643 C CA . GLY A 1 82 ? 6.027 5.777 -1.885 1 98.81 82 GLY A CA 1
ATOM 644 C C . GLY A 1 82 ? 4.98 6.82 -1.538 1 98.81 82 GLY A C 1
ATOM 645 O O . GLY A 1 82 ? 5.32 7.941 -1.147 1 98.81 82 GLY A O 1
ATOM 646 N N . VAL A 1 83 ? 3.779 6.48 -1.63 1 98.88 83 VAL A N 1
ATOM 647 C CA . VAL A 1 83 ? 2.66 7.355 -1.291 1 98.88 83 VAL A CA 1
ATOM 648 C C . VAL A 1 83 ? 2.676 7.656 0.206 1 98.88 83 VAL A C 1
ATOM 650 O O . VAL A 1 83 ? 2.553 8.812 0.613 1 98.88 83 VAL A O 1
ATOM 653 N N . ILE A 1 84 ? 2.816 6.648 0.94 1 98.88 84 ILE A N 1
ATOM 654 C CA . ILE A 1 84 ? 2.832 6.762 2.395 1 98.88 84 ILE A CA 1
ATOM 655 C C . ILE A 1 84 ? 3.955 7.699 2.828 1 98.88 84 ILE A C 1
ATOM 657 O O . ILE A 1 84 ? 3.756 8.562 3.684 1 98.88 84 ILE A O 1
ATOM 661 N N . SER A 1 85 ? 5.09 7.508 2.244 1 98.88 85 SER A N 1
ATOM 662 C CA . SER A 1 85 ? 6.234 8.352 2.564 1 98.88 85 SER A CA 1
ATOM 663 C C . SER A 1 85 ? 5.934 9.82 2.275 1 98.88 85 SER A C 1
ATOM 665 O O . SER A 1 85 ? 6.262 10.695 3.078 1 98.88 85 SER A O 1
ATOM 667 N N . ARG A 1 86 ? 5.387 10.109 1.179 1 98.62 86 ARG A N 1
ATOM 668 C CA . ARG A 1 86 ? 5.059 11.484 0.815 1 98.62 86 ARG A CA 1
ATOM 669 C C . ARG A 1 86 ? 4.023 12.07 1.771 1 98.62 86 ARG A C 1
ATOM 671 O O . ARG A 1 86 ? 4.105 13.242 2.137 1 98.62 86 ARG A O 1
ATOM 678 N N . LEU A 1 87 ? 3.082 11.273 2.146 1 98.69 87 LEU A N 1
ATOM 679 C CA . LEU A 1 87 ? 2.07 11.734 3.09 1 98.69 87 LEU A CA 1
ATOM 680 C C . LEU A 1 87 ? 2.695 12.047 4.445 1 98.69 87 LEU A C 1
ATOM 682 O O . LEU A 1 87 ? 2.334 13.039 5.086 1 98.69 87 LEU A O 1
ATOM 686 N N . HIS A 1 88 ? 3.641 11.211 4.867 1 98.38 88 HIS A N 1
ATOM 687 C CA . HIS A 1 88 ? 4.355 11.492 6.109 1 98.38 88 HIS A CA 1
ATOM 688 C C . HIS A 1 88 ? 5.125 12.805 6.02 1 98.38 88 HIS A C 1
ATOM 690 O O . HIS A 1 88 ? 5.176 13.562 6.988 1 98.38 88 HIS A O 1
ATOM 696 N N . GLU A 1 89 ? 5.703 13.078 4.902 1 98.19 89 GLU A N 1
ATOM 697 C CA . GLU A 1 89 ? 6.391 14.344 4.703 1 98.19 89 GLU A CA 1
ATOM 698 C C . GLU A 1 89 ? 5.422 15.523 4.809 1 98.19 89 GLU A C 1
ATOM 700 O O . GLU A 1 89 ? 5.738 16.547 5.418 1 98.19 89 GLU A O 1
ATOM 705 N N . GLN A 1 90 ? 4.301 15.328 4.219 1 97.5 90 GLN A N 1
ATOM 706 C CA . GLN A 1 90 ? 3.283 16.375 4.258 1 97.5 90 GLN A CA 1
ATOM 707 C C . GLN A 1 90 ? 2.824 16.641 5.688 1 97.5 90 GLN A C 1
ATOM 709 O O . GLN A 1 90 ? 2.621 17.797 6.074 1 97.5 90 GLN A O 1
ATOM 714 N N . ILE A 1 91 ? 2.652 15.68 6.48 1 97.56 91 ILE A N 1
ATOM 715 C CA . ILE A 1 91 ? 2.262 15.828 7.879 1 97.56 91 ILE A CA 1
ATOM 716 C C . ILE A 1 91 ? 3.348 16.578 8.641 1 97.56 91 ILE A C 1
ATOM 718 O O . ILE A 1 91 ? 3.051 17.5 9.406 1 97.56 91 ILE A O 1
ATOM 722 N N . ASP A 1 92 ? 4.57 16.188 8.398 1 97 92 ASP A N 1
ATOM 723 C CA . ASP A 1 92 ? 5.684 16.859 9.047 1 97 92 ASP A CA 1
ATOM 724 C C . ASP A 1 92 ? 5.688 18.359 8.703 1 97 92 ASP A C 1
ATOM 726 O O . ASP A 1 92 ? 5.926 19.188 9.578 1 97 92 ASP A O 1
ATOM 730 N N . GLU A 1 93 ? 5.488 18.641 7.484 1 96.06 93 GLU A N 1
ATOM 731 C CA . GLU A 1 93 ? 5.457 20.031 7.043 1 96.06 93 GLU A CA 1
ATOM 732 C C . GLU A 1 93 ? 4.332 20.797 7.73 1 96.06 93 GLU A C 1
ATOM 734 O O . GLU A 1 93 ? 4.535 21.922 8.188 1 96.06 93 GLU A O 1
ATOM 739 N N . ALA A 1 94 ? 3.162 20.219 7.793 1 94.31 94 ALA A N 1
ATOM 740 C CA . ALA A 1 94 ? 2.014 20.859 8.422 1 94.31 94 ALA A CA 1
ATOM 741 C C . ALA A 1 94 ? 2.254 21.062 9.914 1 94.31 94 ALA A C 1
ATOM 743 O O . ALA A 1 94 ? 1.896 22.109 10.469 1 94.31 94 ALA A O 1
ATOM 744 N N . GLU A 1 95 ? 2.861 20.078 10.461 1 93.56 95 GLU A N 1
ATOM 745 C CA . GLU A 1 95 ? 3.152 20.172 11.891 1 93.56 95 GLU A CA 1
ATOM 746 C C . GLU A 1 95 ? 4.199 21.25 12.164 1 93.56 95 GLU A C 1
ATOM 748 O O . GLU A 1 95 ? 4.113 21.969 13.164 1 93.56 95 GLU A O 1
ATOM 753 N N . CYS A 1 96 ? 5.129 21.438 11.344 1 94.88 96 CYS A N 1
ATOM 754 C CA . CYS A 1 96 ? 6.145 22.469 11.484 1 94.88 96 CYS A CA 1
ATOM 755 C C . CYS A 1 96 ? 5.531 23.859 11.328 1 94.88 96 CYS A C 1
ATOM 757 O O . CYS A 1 96 ? 5.824 24.766 12.109 1 94.88 96 CYS A O 1
ATOM 759 N N . GLU A 1 97 ? 4.715 23.922 10.344 1 92.75 97 GLU A N 1
ATOM 760 C CA . GLU A 1 97 ? 4.035 25.203 10.125 1 92.75 97 GLU A CA 1
ATOM 761 C C . GLU A 1 97 ? 3.158 25.562 11.32 1 92.75 97 GLU A C 1
ATOM 763 O O . GLU A 1 97 ? 3.098 26.734 11.719 1 92.75 97 GLU A O 1
ATOM 768 N N . LEU A 1 98 ? 2.42 24.625 11.844 1 92.25 98 LEU A N 1
ATOM 769 C CA . LEU A 1 98 ? 1.589 24.859 13.023 1 92.25 98 LEU A CA 1
ATOM 770 C C . LEU A 1 98 ? 2.434 25.312 14.203 1 92.25 98 LEU A C 1
ATOM 772 O O . LEU A 1 98 ? 2.053 26.25 14.922 1 92.25 98 LEU A O 1
ATOM 776 N N . ALA A 1 99 ? 3.547 24.703 14.383 1 90.5 99 ALA A N 1
ATOM 777 C CA . ALA A 1 99 ? 4.457 25.062 15.469 1 90.5 99 ALA A CA 1
ATOM 778 C C . ALA A 1 99 ? 4.957 26.5 15.297 1 90.5 99 ALA A C 1
ATOM 780 O O . ALA A 1 99 ? 5.027 27.25 16.266 1 90.5 99 ALA A O 1
ATOM 781 N N . LYS A 1 100 ? 5.32 26.844 14.047 1 89.69 100 LYS A N 1
ATOM 782 C CA . LYS A 1 100 ? 5.785 28.203 13.75 1 89.69 100 LYS A CA 1
ATOM 783 C C . LYS A 1 100 ? 4.688 29.234 14.008 1 89.69 100 LYS A C 1
ATOM 785 O O . LYS A 1 100 ? 4.941 30.297 14.57 1 89.69 100 LYS A O 1
ATOM 790 N N . THR A 1 101 ? 3.504 28.891 13.594 1 87.5 101 THR A N 1
ATOM 791 C CA . THR A 1 101 ? 2.375 29.797 13.766 1 87.5 101 THR A CA 1
ATOM 792 C C . THR A 1 101 ? 2.057 29.984 15.25 1 87.5 101 THR A C 1
ATOM 794 O O . THR A 1 101 ? 1.748 31.109 15.68 1 87.5 101 THR A O 1
ATOM 797 N N . ARG A 1 102 ? 2.15 28.938 16.016 1 84.62 102 ARG A N 1
ATOM 798 C CA . ARG A 1 102 ? 1.898 29.016 17.453 1 84.62 102 ARG A CA 1
ATOM 799 C C . ARG A 1 102 ? 2.98 29.828 18.156 1 84.62 102 ARG A C 1
ATOM 801 O O . ARG A 1 102 ? 2.689 30.578 19.078 1 84.62 102 ARG A O 1
ATOM 808 N N . ALA A 1 103 ? 4.203 29.656 17.688 1 82.56 103 ALA A N 1
ATOM 809 C CA . ALA A 1 103 ? 5.316 30.422 18.266 1 82.56 103 ALA A CA 1
ATOM 810 C C . ALA A 1 103 ? 5.16 31.906 17.984 1 82.56 103 ALA A C 1
ATOM 812 O O . ALA A 1 103 ? 5.469 32.75 18.828 1 82.56 103 ALA A O 1
ATOM 813 N N . ASP A 1 104 ? 4.68 32.281 16.906 1 76.88 104 ASP A N 1
ATOM 814 C CA . ASP A 1 104 ? 4.457 33.656 16.516 1 76.88 104 ASP A CA 1
ATOM 815 C C . ASP A 1 104 ? 3.381 34.312 17.375 1 76.88 104 ASP A C 1
ATOM 817 O O . ASP A 1 104 ? 3.475 35.5 17.719 1 76.88 104 ASP A O 1
ATOM 821 N N . ILE A 1 105 ? 2.322 33.656 17.766 1 73.5 105 ILE A N 1
ATOM 822 C CA . ILE A 1 105 ? 1.252 34.156 18.625 1 73.5 105 ILE A CA 1
ATOM 823 C C . ILE A 1 105 ? 1.793 34.438 20.031 1 73.5 105 ILE A C 1
ATOM 825 O O . ILE A 1 105 ? 1.495 35.469 20.625 1 73.5 105 ILE A O 1
ATOM 829 N N . VAL A 1 106 ? 2.619 33.594 20.5 1 70.12 106 VAL A N 1
ATOM 830 C CA . VAL A 1 106 ? 3.188 33.719 21.828 1 70.12 106 VAL A CA 1
ATOM 831 C C . VAL A 1 106 ? 4.129 34.938 21.875 1 70.12 106 VAL A C 1
ATOM 833 O O . VAL A 1 106 ? 4.082 35.719 22.828 1 70.12 106 VAL A O 1
ATOM 836 N N . ILE A 1 107 ? 4.91 35.156 20.797 1 67.75 107 ILE A N 1
ATOM 837 C CA . ILE A 1 107 ? 5.871 36.25 20.734 1 67.75 107 ILE A CA 1
ATOM 838 C C . ILE A 1 107 ? 5.133 37.594 20.656 1 67.75 107 ILE A C 1
ATOM 840 O O . ILE A 1 107 ? 5.488 38.531 21.344 1 67.75 107 ILE A O 1
ATOM 844 N N . ASN A 1 108 ? 4.07 37.656 19.984 1 68.94 108 ASN A N 1
ATOM 845 C CA . ASN A 1 108 ? 3.316 38.875 19.812 1 68.94 108 ASN A CA 1
ATOM 846 C C . ASN A 1 108 ? 2.5 39.219 21.047 1 68.94 108 ASN A C 1
ATOM 848 O O . ASN A 1 108 ? 2.34 40.375 21.391 1 68.94 108 ASN A O 1
ATOM 852 N N . SER A 1 109 ? 1.978 38.281 21.734 1 66.44 109 SER A N 1
ATOM 853 C CA . SER A 1 109 ? 1.246 38.5 22.969 1 66.44 109 SER A CA 1
ATOM 854 C C . SER A 1 109 ? 2.17 39 24.078 1 66.44 109 SER A C 1
ATOM 856 O O . SER A 1 109 ? 1.781 39.875 24.859 1 66.44 109 SER A O 1
ATOM 858 N N . ASP A 1 110 ? 3.381 38.531 24.094 1 64.88 110 ASP A N 1
ATOM 859 C CA . ASP A 1 110 ? 4.367 38.969 25.062 1 64.88 110 ASP A CA 1
ATOM 860 C C . ASP A 1 110 ? 4.832 40.375 24.781 1 64.88 110 ASP A C 1
ATOM 862 O O . ASP A 1 110 ? 4.988 41.188 25.719 1 64.88 110 ASP A O 1
ATOM 866 N N . ILE A 1 111 ? 5.02 40.719 23.594 1 60.28 111 ILE A N 1
ATOM 867 C CA . ILE A 1 111 ? 5.449 42.062 23.188 1 60.28 111 ILE A CA 1
ATOM 868 C C . ILE A 1 111 ? 4.352 43.094 23.516 1 60.28 111 ILE A C 1
ATOM 870 O O . ILE A 1 111 ? 4.637 44.156 24.016 1 60.28 111 ILE A O 1
ATOM 874 N N . GLY A 1 112 ? 3.148 42.719 23.281 1 56.09 112 GLY A N 1
ATOM 875 C CA . GLY A 1 112 ? 2.037 43.594 23.625 1 56.09 112 GLY A CA 1
ATOM 876 C C . GLY A 1 112 ? 1.896 43.844 25.109 1 56.09 112 GLY A C 1
ATOM 877 O O . GLY A 1 112 ? 1.636 44.969 25.531 1 56.09 112 GLY A O 1
ATOM 878 N N . GLN A 1 113 ? 2.074 42.844 25.906 1 58.66 113 GLN A N 1
ATOM 879 C CA . GLN A 1 113 ? 1.976 42.938 27.359 1 58.66 113 GLN A CA 1
ATOM 880 C C . GLN A 1 113 ? 3.104 43.812 27.922 1 58.66 113 GLN A C 1
ATOM 882 O O . GLN A 1 113 ? 2.879 44.625 28.812 1 58.66 113 GLN A O 1
ATOM 887 N N . GLN A 1 114 ? 4.312 43.625 27.422 1 56.66 114 GLN A N 1
ATOM 888 C CA . GLN A 1 114 ? 5.445 44.406 27.891 1 56.66 114 GLN A CA 1
ATOM 889 C C . GLN A 1 114 ? 5.297 45.875 27.516 1 56.66 114 GLN A C 1
ATOM 891 O O . GLN A 1 114 ? 5.605 46.781 28.312 1 56.66 114 GLN A O 1
ATOM 896 N N . ALA A 1 115 ? 4.715 46.156 26.406 1 58.12 115 ALA A N 1
ATOM 897 C CA . ALA A 1 115 ? 4.508 47.531 25.969 1 58.12 115 ALA A CA 1
ATOM 898 C C . ALA A 1 115 ? 3.488 48.219 26.859 1 58.12 115 ALA A C 1
ATOM 900 O O . ALA A 1 115 ? 3.635 49.406 27.172 1 58.12 115 ALA A O 1
ATOM 901 N N . GLN A 1 116 ? 2.602 47.625 27.297 1 54.44 116 GLN A N 1
ATOM 902 C CA . GLN A 1 116 ? 1.57 48.188 28.156 1 54.44 116 GLN A CA 1
ATOM 903 C C . GLN A 1 116 ? 2.121 48.531 29.531 1 54.44 116 GLN A C 1
ATOM 905 O O . GLN A 1 116 ? 1.793 49.562 30.109 1 54.44 116 GLN A O 1
ATOM 910 N N . VAL A 1 117 ? 3.096 47.719 30.047 1 62.66 117 VAL A N 1
ATOM 911 C CA . VAL A 1 117 ? 3.658 47.906 31.375 1 62.66 117 VAL A CA 1
ATOM 912 C C . VAL A 1 117 ? 4.582 49.125 31.359 1 62.66 117 VAL A C 1
ATOM 914 O O . VAL A 1 117 ? 4.582 49.938 32.312 1 62.66 117 VAL A O 1
ATOM 917 N N . GLN A 1 118 ? 5.305 49.281 30.391 1 61.03 118 GLN A N 1
ATOM 918 C CA . GLN A 1 118 ? 6.227 50.406 30.312 1 61.03 118 GLN A CA 1
ATOM 919 C C . GLN A 1 118 ? 5.473 51.719 30.219 1 61.03 118 GLN A C 1
ATOM 921 O O . GLN A 1 118 ? 5.875 52.719 30.812 1 61.03 118 GLN A O 1
ATOM 926 N N . GLN A 1 119 ? 4.355 51.719 29.609 1 61.94 119 GLN A N 1
ATOM 927 C CA . GLN A 1 119 ? 3.561 52.938 29.469 1 61.94 119 GLN A CA 1
ATOM 928 C C . GLN A 1 119 ? 2.973 53.375 30.812 1 61.94 119 GLN A C 1
ATOM 930 O O . GLN A 1 119 ? 2.938 54.562 31.141 1 61.94 119 GLN A O 1
ATOM 935 N N . LEU A 1 120 ? 2.672 52.375 31.625 1 65.25 120 LEU A N 1
ATOM 936 C CA . LEU A 1 120 ? 2.121 52.656 32.969 1 65.25 120 LEU A CA 1
ATOM 937 C C . LEU A 1 120 ? 3.193 53.219 33.875 1 65.25 120 LEU A C 1
ATOM 939 O O . LEU A 1 120 ? 2.928 54.125 34.656 1 65.25 120 LEU A O 1
ATOM 943 N N . HIS A 1 121 ? 4.344 52.719 33.656 1 69.75 121 HIS A N 1
ATOM 944 C CA . HIS A 1 121 ? 5.445 53.188 34.469 1 69.75 121 HIS A CA 1
ATOM 945 C C . HIS A 1 121 ? 5.848 54.594 34.125 1 69.75 121 HIS A C 1
ATOM 947 O O . HIS A 1 121 ? 6.141 55.406 35.031 1 69.75 121 HIS A O 1
ATOM 953 N N . ASP A 1 122 ? 5.789 55 33.031 1 71.81 122 ASP A N 1
ATOM 954 C CA . ASP A 1 122 ? 6.168 56.344 32.562 1 71.81 122 ASP A CA 1
ATOM 955 C C . ASP A 1 122 ? 5.137 57.375 33 1 71.81 122 ASP A C 1
ATOM 957 O O . ASP A 1 122 ? 5.492 58.531 33.312 1 71.81 122 ASP A O 1
ATOM 961 N N . GLU A 1 123 ? 3.959 57.031 33.156 1 71.81 123 GLU A N 1
ATOM 962 C CA . GLU A 1 123 ? 2.881 57.906 33.562 1 71.81 123 GLU A CA 1
ATOM 963 C C . GLU A 1 123 ? 2.963 58.219 35.062 1 71.81 123 GLU A C 1
ATOM 965 O O . GLU A 1 123 ? 2.621 59.312 35.5 1 71.81 123 GLU A O 1
ATOM 970 N N . VAL A 1 124 ? 3.588 57.281 35.719 1 76.38 124 VAL A N 1
ATOM 971 C CA . VAL A 1 124 ? 3.707 57.469 37.188 1 76.38 124 VAL A CA 1
ATOM 972 C C . VAL A 1 124 ? 4.895 58.375 37.469 1 76.38 124 VAL A C 1
ATOM 974 O O . VAL A 1 124 ? 4.832 59.188 38.406 1 76.38 124 VAL A O 1
ATOM 977 N N . GLU A 1 125 ? 5.789 58.281 36.75 1 73 125 GLU A N 1
ATOM 978 C CA . GLU A 1 125 ? 6.969 59.094 37.031 1 73 125 GLU A CA 1
ATOM 979 C C . GLU A 1 125 ? 6.746 60.562 36.656 1 73 125 GLU A C 1
ATOM 981 O O . GLU A 1 125 ? 7.41 61.438 37.188 1 73 125 GLU A O 1
ATOM 986 N N . ASP A 1 126 ? 5.883 60.688 35.844 1 71.75 126 ASP A N 1
ATOM 987 C CA . ASP A 1 126 ? 5.641 62.031 35.375 1 71.75 126 ASP A CA 1
ATOM 988 C C . ASP A 1 126 ? 4.656 62.75 36.312 1 71.75 126 ASP A C 1
ATOM 990 O O . ASP A 1 126 ? 4.504 63.969 36.219 1 71.75 126 ASP A 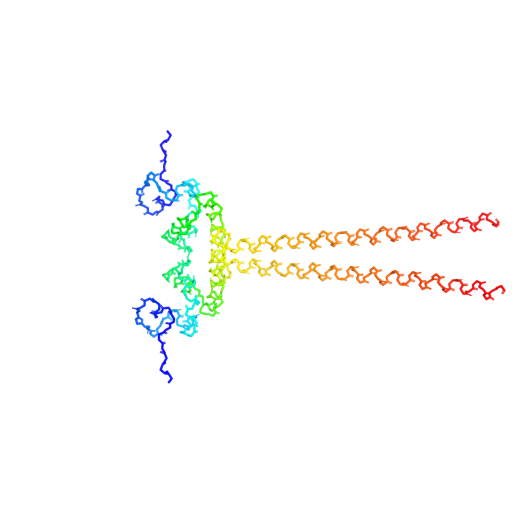O 1
ATOM 994 N N . ASN A 1 127 ? 4.016 62.031 37.188 1 57.25 127 ASN A N 1
ATOM 995 C CA . ASN A 1 127 ? 3.199 62.719 38.156 1 57.25 127 ASN A CA 1
ATOM 996 C C . ASN A 1 127 ? 3.939 62.875 39.5 1 57.25 127 ASN A C 1
ATOM 998 O O . ASN A 1 127 ? 4.582 61.938 39.969 1 57.25 127 ASN A O 1
ATOM 1002 N N . MET B 1 1 ? 31.672 -20.656 6.676 1 32.34 1 MET B N 1
ATOM 1003 C CA . MET B 1 1 ? 30.438 -20.031 7.129 1 32.34 1 MET B CA 1
ATOM 1004 C C . MET B 1 1 ? 29.234 -20.656 6.426 1 32.34 1 MET B C 1
ATOM 1006 O O . MET B 1 1 ? 29.109 -20.578 5.203 1 32.34 1 MET B O 1
ATOM 1010 N N . ILE B 1 2 ? 28.828 -21.859 6.469 1 44.38 2 ILE B N 1
ATOM 1011 C CA . ILE B 1 2 ? 27.906 -22.75 5.773 1 44.38 2 ILE B CA 1
ATOM 1012 C C . ILE B 1 2 ? 26.688 -21.984 5.289 1 44.38 2 ILE B C 1
ATOM 1014 O O . ILE B 1 2 ? 25.938 -21.438 6.098 1 44.38 2 ILE B O 1
ATOM 1018 N N . SER B 1 3 ? 26.75 -21.125 4.203 1 54.22 3 SER B N 1
ATOM 1019 C CA . SER B 1 3 ? 25.938 -20.109 3.527 1 54.22 3 SER B CA 1
ATOM 1020 C C . SER B 1 3 ? 24.516 -20.609 3.283 1 54.22 3 SER B C 1
ATOM 1022 O O . SER B 1 3 ? 24.297 -21.5 2.459 1 54.22 3 SER B O 1
ATOM 1024 N N . GLY B 1 4 ? 23.672 -21.078 4.32 1 73.75 4 GLY B N 1
ATOM 1025 C CA . GLY B 1 4 ? 22.406 -21.797 4.363 1 73.75 4 GLY B CA 1
ATOM 1026 C C . GLY B 1 4 ? 21.375 -21.266 3.389 1 73.75 4 GLY B C 1
ATOM 1027 O O . GLY B 1 4 ? 21.625 -20.266 2.705 1 73.75 4 GLY B O 1
ATOM 1028 N N . ARG B 1 5 ? 20.344 -22.188 2.996 1 93.38 5 ARG B N 1
ATOM 1029 C CA . ARG B 1 5 ? 19.188 -21.906 2.145 1 93.38 5 ARG B CA 1
ATOM 1030 C C . ARG B 1 5 ? 18.5 -20.625 2.57 1 93.38 5 ARG B C 1
ATOM 1032 O O . ARG B 1 5 ? 18.359 -20.344 3.764 1 93.38 5 ARG B O 1
ATOM 1039 N N . CYS B 1 6 ? 18.438 -19.734 1.617 1 97.44 6 CYS B N 1
ATOM 1040 C CA . CYS B 1 6 ? 17.703 -18.531 1.98 1 97.44 6 CYS B CA 1
ATOM 1041 C C . CYS B 1 6 ? 16.328 -18.875 2.516 1 97.44 6 CYS B C 1
ATOM 1043 O O . CYS B 1 6 ? 15.891 -20.031 2.441 1 97.44 6 CYS B O 1
ATOM 1045 N N . ALA B 1 7 ? 15.656 -18.016 3.064 1 97.81 7 ALA B N 1
ATOM 1046 C CA . ALA B 1 7 ? 14.352 -18.234 3.674 1 97.81 7 ALA B CA 1
ATOM 1047 C C . ALA B 1 7 ? 13.328 -18.672 2.633 1 97.81 7 ALA B C 1
ATOM 1049 O O . ALA B 1 7 ? 12.453 -19.5 2.918 1 97.81 7 ALA B O 1
ATOM 1050 N N . ALA B 1 8 ? 13.461 -18.094 1.431 1 98.25 8 ALA B N 1
ATOM 1051 C CA . ALA B 1 8 ? 12.531 -18.422 0.359 1 98.25 8 ALA B CA 1
ATOM 1052 C C . ALA B 1 8 ? 12.672 -19.891 -0.047 1 98.25 8 ALA B C 1
ATOM 1054 O O . ALA B 1 8 ? 11.688 -20.641 -0.073 1 98.25 8 ALA B O 1
ATOM 1055 N N . CYS B 1 9 ? 13.875 -20.234 -0.267 1 98.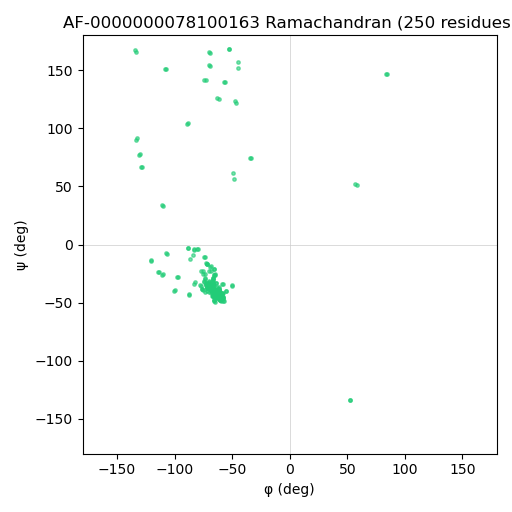12 9 CYS B N 1
ATOM 1056 C CA . CYS B 1 9 ? 14.125 -21.594 -0.717 1 98.12 9 CYS B CA 1
ATOM 1057 C C . CYS B 1 9 ? 13.781 -22.609 0.375 1 98.12 9 CYS B C 1
ATOM 1059 O O . CYS B 1 9 ? 13.281 -23.688 0.088 1 98.12 9 CYS B O 1
ATOM 1061 N N . ARG B 1 10 ? 14.055 -22.297 1.567 1 97.19 10 ARG B N 1
ATOM 1062 C CA . ARG B 1 10 ? 13.656 -23.141 2.691 1 97.19 10 ARG B CA 1
ATOM 1063 C C . ARG B 1 10 ? 12.133 -23.281 2.746 1 97.19 10 ARG B C 1
ATOM 1065 O O . ARG B 1 10 ? 11.617 -24.391 2.893 1 97.19 10 ARG B O 1
ATOM 1072 N N . TYR B 1 11 ? 11.477 -22.172 2.646 1 97.38 11 TYR B N 1
ATOM 1073 C CA . TYR B 1 11 ? 10.023 -22.141 2.703 1 97.38 11 TYR B CA 1
ATOM 1074 C C . TYR B 1 11 ? 9.414 -22.938 1.555 1 97.38 11 TYR B C 1
ATOM 1076 O O . TYR B 1 11 ? 8.414 -23.641 1.737 1 97.38 11 TYR B O 1
ATOM 1084 N N . LEU B 1 12 ? 10.047 -22.828 0.42 1 97.31 12 LEU B N 1
ATOM 1085 C CA . LEU B 1 12 ? 9.531 -23.453 -0.792 1 97.31 12 LEU B CA 1
ATOM 1086 C C . LEU B 1 12 ? 10.039 -24.891 -0.92 1 97.31 12 LEU B C 1
ATOM 1088 O O . LEU B 1 12 ? 9.727 -25.578 -1.893 1 97.31 12 LEU B O 1
ATOM 1092 N N . ARG B 1 13 ? 10.891 -25.328 0.024 1 96.5 13 ARG B N 1
ATOM 1093 C CA . ARG B 1 13 ? 11.453 -26.672 0.082 1 96.5 13 ARG B CA 1
ATOM 1094 C C . ARG B 1 13 ? 12.195 -27.016 -1.205 1 96.5 13 ARG B C 1
ATOM 1096 O O . ARG B 1 13 ? 11.977 -28.062 -1.794 1 96.5 13 ARG B O 1
ATOM 1103 N N . ARG B 1 14 ? 13.07 -26.125 -1.557 1 95.69 14 ARG B N 1
ATOM 1104 C CA . ARG B 1 14 ? 13.922 -26.328 -2.725 1 95.69 14 ARG B CA 1
ATOM 1105 C C . ARG B 1 14 ? 15.375 -25.984 -2.408 1 95.69 14 ARG B C 1
ATOM 1107 O O . ARG B 1 14 ? 15.664 -25.375 -1.371 1 95.69 14 ARG B O 1
ATOM 1114 N N . ARG B 1 15 ? 16.234 -26.406 -3.361 1 95.31 15 ARG B N 1
ATOM 1115 C CA . ARG B 1 15 ? 17.641 -26.031 -3.266 1 95.31 15 ARG B CA 1
ATOM 1116 C C . ARG B 1 15 ? 17.844 -24.562 -3.631 1 95.31 15 ARG B C 1
ATOM 1118 O O . ARG B 1 15 ? 17.219 -24.062 -4.574 1 95.31 15 ARG B O 1
ATOM 1125 N N . CYS B 1 16 ? 18.719 -23.938 -2.914 1 96.88 16 CYS B N 1
ATOM 1126 C CA . CYS B 1 16 ? 19.047 -22.547 -3.168 1 96.88 16 CYS B CA 1
ATOM 1127 C C . CYS B 1 16 ? 20.172 -22.422 -4.191 1 96.88 16 CYS B C 1
ATOM 1129 O O . CYS B 1 16 ? 21.328 -22.688 -3.877 1 96.88 16 CYS B O 1
ATOM 1131 N N . PRO B 1 17 ? 19.938 -22.062 -5.41 1 95.44 17 PRO B N 1
ATOM 1132 C CA . PRO B 1 17 ? 20.984 -21.953 -6.43 1 95.44 17 PRO B CA 1
ATOM 1133 C C . PRO B 1 17 ? 21.922 -20.766 -6.172 1 95.44 17 PRO B C 1
ATOM 1135 O O . PRO B 1 17 ? 21.625 -19.906 -5.3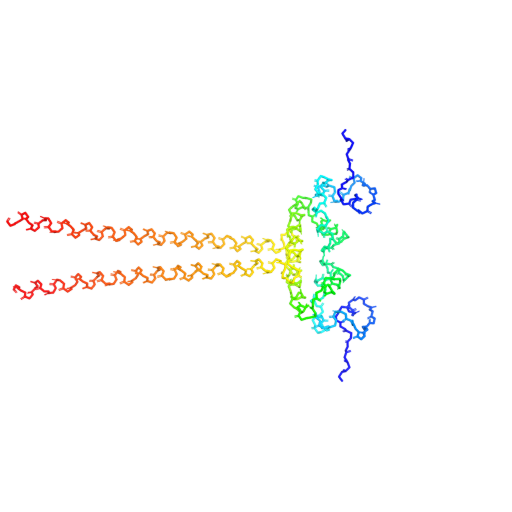4 1 95.44 17 PRO B O 1
ATOM 1138 N N . SER B 1 18 ? 23.047 -20.719 -6.832 1 94.25 18 SER B N 1
ATOM 1139 C CA . SER B 1 18 ? 24.047 -19.688 -6.652 1 94.25 18 SER B CA 1
ATOM 1140 C C . SER B 1 18 ? 23.531 -18.328 -7.094 1 94.25 18 SER B C 1
ATOM 1142 O O . SER B 1 18 ? 23.938 -17.281 -6.57 1 94.25 18 SER B O 1
ATOM 1144 N N . ASP B 1 19 ? 22.578 -18.281 -8 1 95 19 ASP B N 1
ATOM 1145 C CA . ASP B 1 19 ? 22.016 -17.031 -8.531 1 95 19 ASP B CA 1
ATOM 1146 C C . ASP B 1 19 ? 20.594 -16.828 -8.047 1 95 19 ASP B C 1
ATOM 1148 O O . ASP B 1 19 ? 19.766 -16.234 -8.75 1 95 19 ASP B O 1
ATOM 1152 N N . CYS B 1 20 ? 20.328 -17.281 -6.84 1 97.5 20 CYS B N 1
ATOM 1153 C CA . CYS B 1 20 ? 18.969 -17.172 -6.289 1 97.5 20 CYS B CA 1
ATOM 1154 C C . CYS B 1 20 ? 18.531 -15.719 -6.172 1 97.5 20 CYS B C 1
ATOM 1156 O O . CYS B 1 20 ? 19.188 -14.93 -5.484 1 97.5 20 CYS B O 1
ATOM 1158 N N . ILE B 1 21 ? 17.453 -15.391 -6.727 1 97.62 21 ILE B N 1
ATOM 1159 C CA . ILE B 1 21 ? 16.953 -14.023 -6.777 1 97.62 21 ILE B CA 1
ATOM 1160 C C . ILE B 1 21 ? 16.453 -13.602 -5.395 1 97.62 21 ILE B C 1
ATOM 1162 O O . ILE B 1 21 ? 16.312 -12.406 -5.117 1 97.62 21 ILE B O 1
ATOM 1166 N N . PHE B 1 22 ? 16.25 -14.539 -4.527 1 98.25 22 PHE B N 1
ATOM 1167 C CA . PHE B 1 22 ? 15.672 -14.25 -3.223 1 98.25 22 PHE B CA 1
ATOM 1168 C C . PHE B 1 22 ? 16.75 -14.125 -2.162 1 98.25 22 PHE B C 1
ATOM 1170 O O . PHE B 1 22 ? 16.594 -13.406 -1.173 1 98.25 22 PHE B O 1
ATOM 1177 N N . ALA B 1 23 ? 17.891 -14.789 -2.32 1 97.5 23 ALA B N 1
ATOM 1178 C CA . ALA B 1 23 ? 18.906 -14.977 -1.298 1 97.5 23 ALA B CA 1
ATOM 1179 C C . ALA B 1 23 ? 19.375 -13.641 -0.725 1 97.5 23 ALA B C 1
ATOM 1181 O O . ALA B 1 23 ? 19.484 -13.492 0.493 1 97.5 23 ALA B O 1
ATOM 1182 N N . PRO B 1 24 ? 19.547 -12.617 -1.578 1 97.12 24 PRO B N 1
ATOM 1183 C CA . PRO B 1 24 ? 20.047 -11.359 -1.026 1 97.12 24 PRO B CA 1
ATOM 1184 C C . PRO B 1 24 ? 19.016 -10.633 -0.176 1 97.12 24 PRO B C 1
ATOM 1186 O O . PRO B 1 24 ? 19.359 -9.797 0.661 1 97.12 24 PRO B O 1
ATOM 1189 N N . TYR B 1 25 ? 17.75 -11.016 -0.32 1 98 25 TYR B N 1
ATOM 1190 C CA . TYR B 1 25 ? 16.719 -10.133 0.217 1 98 25 TYR B CA 1
ATOM 1191 C C . TYR B 1 25 ? 15.883 -10.859 1.265 1 98 25 TYR B C 1
ATOM 1193 O O . TYR B 1 25 ? 15.148 -10.219 2.023 1 98 25 TYR B O 1
ATOM 1201 N N . PHE B 1 26 ? 16.031 -12.141 1.293 1 98.25 26 PHE B N 1
ATOM 1202 C CA . PHE B 1 26 ? 15.266 -12.961 2.227 1 98.25 26 PHE B CA 1
ATOM 1203 C C . PHE B 1 26 ? 16.172 -13.922 2.977 1 98.25 26 PHE B C 1
ATOM 1205 O O . PHE B 1 26 ? 16.172 -15.125 2.707 1 98.25 26 PHE B O 1
ATOM 1212 N N . PRO B 1 27 ? 16.844 -13.398 3.92 1 96.38 27 PRO B N 1
ATOM 1213 C CA . PRO B 1 27 ? 17.812 -14.203 4.664 1 96.38 27 PRO B CA 1
ATOM 1214 C C . PRO B 1 27 ? 17.141 -15.258 5.547 1 96.38 27 PRO B C 1
ATOM 1216 O O . PRO B 1 27 ? 16.016 -15.062 6.004 1 96.38 27 PRO B O 1
ATOM 1219 N N . PRO B 1 28 ? 17.828 -16.359 5.852 1 95.56 28 PRO B N 1
ATOM 1220 C CA . PRO B 1 28 ? 17.25 -17.469 6.594 1 95.56 28 PRO B CA 1
ATOM 1221 C C . PRO B 1 28 ? 16.891 -17.109 8.039 1 95.56 28 PRO B C 1
ATOM 1223 O O . PRO B 1 28 ? 16.047 -17.766 8.656 1 95.56 28 PRO B O 1
ATOM 1226 N N . ASN B 1 29 ? 17.484 -16.125 8.508 1 95.69 29 ASN B N 1
ATOM 1227 C CA . ASN B 1 29 ? 17.25 -15.766 9.898 1 95.69 29 ASN B CA 1
ATOM 1228 C C . ASN B 1 29 ? 15.977 -14.922 10.055 1 95.69 29 ASN B C 1
ATOM 1230 O O . ASN B 1 29 ? 15.586 -14.578 11.172 1 95.69 29 ASN B O 1
ATOM 1234 N N . ASN B 1 30 ? 15.336 -14.555 9.008 1 96.56 30 ASN B N 1
ATOM 1235 C CA . ASN B 1 30 ? 14.062 -13.852 9.016 1 96.56 30 ASN B CA 1
ATOM 1236 C C . ASN B 1 30 ? 13.031 -14.539 8.125 1 96.56 30 ASN B C 1
ATOM 1238 O O . ASN B 1 30 ? 12.609 -13.984 7.113 1 96.56 30 ASN B O 1
ATOM 1242 N N . PRO B 1 31 ? 12.625 -15.703 8.484 1 96.69 31 PRO B N 1
ATOM 1243 C CA . PRO B 1 31 ? 11.734 -16.5 7.637 1 96.69 31 PRO B CA 1
ATOM 1244 C C . PRO B 1 31 ? 10.359 -15.859 7.469 1 96.69 31 PRO B C 1
ATOM 1246 O O . PRO B 1 31 ? 9.688 -16.078 6.457 1 96.69 31 PRO B O 1
ATOM 1249 N N . GLN B 1 32 ? 9.938 -15.055 8.414 1 97.38 32 GLN B N 1
ATOM 1250 C CA . GLN B 1 32 ? 8.617 -14.438 8.367 1 97.38 32 GLN B CA 1
ATOM 1251 C C . GLN B 1 32 ? 8.516 -13.445 7.219 1 97.38 32 GLN B C 1
ATOM 1253 O O . GLN B 1 32 ? 7.441 -13.273 6.633 1 97.38 32 GLN B O 1
ATOM 1258 N N . ARG B 1 33 ? 9.672 -12.883 6.934 1 98.06 33 ARG B N 1
ATOM 1259 C CA . ARG B 1 33 ? 9.703 -11.891 5.863 1 98.06 33 ARG B CA 1
ATOM 1260 C C . ARG B 1 33 ? 9.25 -12.492 4.539 1 98.06 33 ARG B C 1
ATOM 1262 O O . ARG B 1 33 ? 8.359 -11.961 3.877 1 98.06 33 ARG B O 1
ATOM 1269 N N . PHE B 1 34 ? 9.797 -13.594 4.215 1 98.31 34 PHE B N 1
ATOM 1270 C CA . PHE B 1 34 ? 9.406 -14.219 2.953 1 98.31 34 PHE B CA 1
ATOM 1271 C C . PHE B 1 34 ? 8 -14.797 3.047 1 98.31 34 PHE B C 1
ATOM 1273 O O . PHE B 1 34 ? 7.238 -14.75 2.08 1 98.31 34 PHE B O 1
ATOM 1280 N N . ALA B 1 35 ? 7.664 -15.328 4.16 1 98.31 35 ALA B N 1
ATOM 1281 C CA . ALA B 1 35 ? 6.336 -15.914 4.332 1 98.31 35 ALA B CA 1
ATOM 1282 C C . ALA B 1 35 ? 5.242 -14.883 4.078 1 98.31 35 ALA B C 1
ATOM 1284 O O . ALA B 1 35 ? 4.242 -15.18 3.42 1 98.31 35 ALA B O 1
ATOM 1285 N N . ALA B 1 36 ? 5.426 -13.703 4.562 1 98.19 36 ALA B N 1
ATOM 1286 C CA . ALA B 1 36 ? 4.438 -12.641 4.383 1 98.19 36 ALA B CA 1
ATOM 1287 C C . ALA B 1 36 ? 4.332 -12.234 2.916 1 98.19 36 ALA B C 1
ATOM 1289 O O . ALA B 1 36 ? 3.227 -12.117 2.377 1 98.19 36 ALA B O 1
ATOM 1290 N N . VAL B 1 37 ? 5.477 -12.094 2.287 1 98.62 37 VAL B N 1
ATOM 1291 C CA . VAL B 1 37 ? 5.508 -11.648 0.897 1 98.62 37 VAL B CA 1
ATOM 1292 C C . VAL B 1 37 ? 4.926 -12.734 -0.007 1 98.62 37 VAL B C 1
ATOM 1294 O O . VAL B 1 37 ? 4.176 -12.438 -0.937 1 98.62 37 VAL B O 1
ATOM 1297 N N . HIS B 1 38 ? 5.238 -13.953 0.306 1 98.25 38 HIS B N 1
ATOM 1298 C CA . HIS B 1 38 ? 4.719 -15.078 -0.461 1 98.25 38 HIS B CA 1
ATOM 1299 C C . HIS B 1 38 ? 3.201 -15.172 -0.342 1 98.25 38 HIS B C 1
ATOM 1301 O O . HIS B 1 38 ? 2.514 -15.453 -1.326 1 98.25 38 HIS B O 1
ATOM 1307 N N . ARG B 1 39 ? 2.746 -14.992 0.845 1 97.69 39 ARG B N 1
ATOM 1308 C CA . ARG B 1 39 ? 1.315 -15.117 1.111 1 97.69 39 ARG B CA 1
ATOM 1309 C C . ARG B 1 39 ? 0.517 -14.133 0.265 1 97.69 39 ARG B C 1
ATOM 1311 O O . ARG B 1 39 ? -0.576 -14.453 -0.206 1 97.69 39 ARG B O 1
ATOM 1318 N N . ILE B 1 40 ? 1.059 -13.016 0.025 1 98.56 40 ILE B N 1
ATOM 1319 C CA . ILE B 1 40 ? 0.291 -11.938 -0.589 1 98.56 40 ILE B CA 1
ATOM 1320 C C . ILE B 1 40 ? 0.591 -11.875 -2.086 1 98.56 40 ILE B C 1
ATOM 1322 O O . ILE B 1 40 ? -0.322 -11.734 -2.902 1 98.56 40 ILE B O 1
ATOM 1326 N N . PHE B 1 41 ? 1.836 -12.078 -2.469 1 98.44 41 PHE B N 1
ATOM 1327 C CA . PHE B 1 41 ? 2.217 -11.812 -3.852 1 98.44 41 PHE B CA 1
ATOM 1328 C C . PHE B 1 41 ? 2.523 -13.109 -4.59 1 98.44 41 PHE B C 1
ATOM 1330 O O . PHE B 1 41 ? 2.455 -13.164 -5.816 1 98.44 41 PHE B O 1
ATOM 1337 N N . GLY B 1 42 ? 2.92 -14.125 -3.848 1 97.56 42 GLY B N 1
ATOM 1338 C CA . GLY B 1 42 ? 3.416 -15.336 -4.477 1 97.56 42 GLY B CA 1
ATOM 1339 C C . GLY B 1 42 ? 4.887 -15.266 -4.844 1 97.56 42 GLY B C 1
ATOM 1340 O O . GLY B 1 42 ? 5.383 -14.203 -5.223 1 97.56 42 GLY B O 1
ATOM 1341 N N . ALA B 1 43 ? 5.516 -16.375 -4.758 1 97.25 43 ALA B N 1
ATOM 1342 C CA . ALA B 1 43 ? 6.957 -16.453 -4.973 1 97.25 43 ALA B CA 1
ATOM 1343 C C . ALA B 1 43 ? 7.316 -16.078 -6.41 1 97.25 43 ALA B C 1
ATOM 1345 O O . ALA B 1 43 ? 8.266 -15.32 -6.645 1 97.25 43 ALA B O 1
ATOM 1346 N N . SER B 1 44 ? 6.543 -16.578 -7.379 1 95.19 44 SER B N 1
ATOM 1347 C CA . SER B 1 44 ? 6.836 -16.312 -8.781 1 95.19 44 SER B CA 1
ATOM 1348 C C . SER B 1 44 ? 6.695 -14.828 -9.109 1 95.19 44 SER B C 1
ATOM 1350 O O . SER B 1 44 ? 7.547 -14.258 -9.797 1 95.19 44 SER B O 1
ATOM 1352 N N . ASN B 1 45 ? 5.703 -14.25 -8.617 1 96.75 45 ASN B N 1
ATOM 1353 C CA . ASN B 1 45 ? 5.48 -12.828 -8.867 1 96.75 45 ASN B CA 1
ATOM 1354 C C . ASN B 1 45 ? 6.555 -11.969 -8.211 1 96.75 45 ASN B C 1
ATOM 1356 O O . ASN B 1 45 ? 7.047 -11.008 -8.82 1 96.75 45 ASN B O 1
ATOM 1360 N N . VAL B 1 46 ? 6.898 -12.344 -6.992 1 98.31 46 VAL B N 1
ATOM 1361 C CA . VAL B 1 46 ? 7.938 -11.602 -6.281 1 98.31 46 VAL B CA 1
ATOM 1362 C C . VAL B 1 46 ? 9.25 -11.68 -7.055 1 98.31 46 VAL B C 1
ATOM 1364 O O . VAL B 1 46 ? 9.914 -10.664 -7.266 1 98.31 46 VAL B O 1
ATOM 1367 N N . GLY B 1 47 ? 9.57 -12.883 -7.469 1 98.06 47 GLY B N 1
ATOM 1368 C CA . GLY B 1 47 ? 10.773 -13.055 -8.266 1 98.06 47 GLY B CA 1
ATOM 1369 C C . GLY B 1 47 ? 10.773 -12.227 -9.539 1 98.06 47 GLY B C 1
ATOM 1370 O O . GLY B 1 47 ? 11.766 -11.578 -9.867 1 98.06 47 GLY B O 1
ATOM 1371 N N . ARG B 1 48 ? 9.688 -12.266 -10.242 1 98 48 ARG B N 1
ATOM 1372 C CA . ARG B 1 48 ? 9.547 -11.5 -11.477 1 98 48 ARG B CA 1
ATOM 1373 C C . ARG B 1 48 ? 9.68 -10.008 -11.211 1 98 48 ARG B C 1
ATOM 1375 O O . ARG B 1 48 ? 10.359 -9.297 -11.961 1 98 48 ARG B O 1
ATOM 1382 N N . MET B 1 49 ? 9.078 -9.508 -10.164 1 98 49 MET B N 1
ATOM 1383 C CA . MET B 1 49 ? 9.125 -8.086 -9.828 1 98 49 MET B CA 1
ATOM 1384 C C . MET B 1 49 ? 10.547 -7.641 -9.516 1 98 49 MET B C 1
ATOM 1386 O O . MET B 1 49 ? 10.977 -6.57 -9.945 1 98 49 MET B O 1
ATOM 1390 N N . LEU B 1 50 ? 11.25 -8.477 -8.82 1 98.56 50 LEU B N 1
ATOM 1391 C CA . LEU B 1 50 ? 12.625 -8.141 -8.469 1 98.56 50 LEU B CA 1
ATOM 1392 C C . LEU B 1 50 ? 13.531 -8.219 -9.688 1 98.56 50 LEU B C 1
ATOM 1394 O O . LEU B 1 50 ? 14.398 -7.367 -9.883 1 98.56 50 LEU B O 1
ATOM 1398 N N . GLN B 1 51 ? 13.25 -9.188 -10.523 1 98.06 51 GLN B N 1
ATOM 1399 C CA . GLN B 1 51 ? 14.078 -9.422 -11.695 1 98.06 51 GLN B CA 1
ATOM 1400 C C . GLN B 1 51 ? 13.969 -8.258 -12.688 1 98.06 51 GLN B C 1
ATOM 1402 O O . GLN B 1 51 ? 14.906 -7.973 -13.422 1 98.06 51 GLN B O 1
ATOM 1407 N N . GLN B 1 52 ? 12.883 -7.617 -12.688 1 97.56 52 GLN B N 1
ATOM 1408 C CA . GLN B 1 52 ? 12.617 -6.547 -13.641 1 97.56 52 GLN B CA 1
ATOM 1409 C C . GLN B 1 52 ? 13.289 -5.246 -13.203 1 97.56 52 GLN B C 1
ATOM 1411 O O . GLN B 1 52 ? 13.359 -4.289 -13.984 1 97.56 52 GLN B O 1
ATOM 1416 N N . LEU B 1 53 ? 13.906 -5.23 -12.07 1 98.44 53 LEU B N 1
ATOM 1417 C CA . LEU B 1 53 ? 14.484 -4.008 -11.523 1 98.44 53 LEU B CA 1
ATOM 1418 C C . LEU B 1 53 ? 16 -4.047 -11.602 1 98.44 53 LEU B C 1
ATOM 1420 O O . LEU B 1 53 ? 16.609 -5.121 -11.562 1 98.44 53 LEU B O 1
ATOM 1424 N N . PRO B 1 54 ? 16.641 -2.822 -11.719 1 97.94 54 PRO B N 1
ATOM 1425 C CA . PRO B 1 54 ? 18.094 -2.781 -11.531 1 97.94 54 PRO B CA 1
ATOM 1426 C C . PRO B 1 54 ? 18.531 -3.34 -10.172 1 97.94 54 PRO B C 1
ATOM 1428 O O . PRO B 1 54 ? 17.844 -3.127 -9.172 1 97.94 54 PRO B O 1
ATOM 1431 N N . PRO B 1 55 ? 19.609 -4.086 -10.164 1 97.44 55 PRO B N 1
ATOM 1432 C CA . PRO B 1 55 ? 20.062 -4.758 -8.945 1 97.44 55 PRO B CA 1
ATOM 1433 C C . PRO B 1 55 ? 20.141 -3.812 -7.746 1 97.44 55 PRO B C 1
ATOM 1435 O O . PRO B 1 55 ? 19.844 -4.215 -6.617 1 97.44 55 PRO B O 1
ATOM 1438 N N . ASP B 1 56 ? 20.516 -2.59 -8.008 1 98.25 56 ASP B N 1
ATOM 1439 C CA . ASP B 1 56 ? 20.75 -1.655 -6.91 1 98.25 56 ASP B CA 1
ATOM 1440 C C . ASP B 1 56 ? 19.422 -1.203 -6.289 1 98.25 56 ASP B C 1
ATOM 1442 O O . ASP B 1 56 ? 19.406 -0.629 -5.199 1 98.25 56 ASP B O 1
ATOM 1446 N N . LEU B 1 57 ? 18.297 -1.505 -6.926 1 98.75 57 LEU B N 1
ATOM 1447 C CA . LEU B 1 57 ? 17 -1.068 -6.41 1 98.75 57 LEU B CA 1
ATOM 1448 C C . LEU B 1 57 ? 16.219 -2.242 -5.816 1 98.75 57 LEU B C 1
ATOM 1450 O O . LEU B 1 57 ? 15.18 -2.049 -5.191 1 98.75 57 LEU B O 1
ATOM 1454 N N . ARG B 1 58 ? 16.688 -3.428 -5.953 1 98.69 58 ARG B N 1
ATOM 1455 C CA . ARG B 1 58 ? 15.945 -4.633 -5.586 1 98.69 58 ARG B CA 1
ATOM 1456 C C . ARG B 1 58 ? 15.789 -4.738 -4.07 1 98.69 58 ARG B C 1
ATOM 1458 O O . ARG B 1 58 ? 14.758 -5.203 -3.582 1 98.69 58 ARG B O 1
ATOM 1465 N N . ALA B 1 59 ? 16.812 -4.332 -3.363 1 98.44 59 ALA B N 1
ATOM 1466 C CA . ALA B 1 59 ? 16.719 -4.391 -1.907 1 98.44 59 ALA B CA 1
ATOM 1467 C C . ALA B 1 59 ? 15.578 -3.529 -1.392 1 98.44 59 ALA B C 1
ATOM 1469 O O . ALA B 1 59 ? 14.82 -3.949 -0.511 1 98.44 59 ALA B O 1
ATOM 1470 N N . GLN B 1 60 ? 15.438 -2.305 -1.932 1 98.69 60 GLN B N 1
ATOM 1471 C CA . GLN B 1 60 ? 14.359 -1.41 -1.527 1 98.69 60 GLN B CA 1
ATOM 1472 C C . GLN B 1 60 ? 13 -1.973 -1.931 1 98.69 60 GLN B C 1
ATOM 1474 O O . GLN B 1 60 ? 12.039 -1.893 -1.164 1 98.69 60 GLN B O 1
ATOM 1479 N N . ALA B 1 61 ? 12.977 -2.514 -3.055 1 98.88 61 ALA B N 1
ATOM 1480 C CA . ALA B 1 61 ? 11.719 -3.102 -3.523 1 98.88 61 ALA B CA 1
ATOM 1481 C C . ALA B 1 61 ? 11.297 -4.266 -2.633 1 98.88 61 ALA B C 1
ATOM 1483 O O . ALA B 1 61 ? 10.125 -4.391 -2.277 1 98.88 61 ALA B O 1
ATOM 1484 N N . ALA B 1 62 ? 12.266 -5.109 -2.225 1 98.88 62 ALA B N 1
ATOM 1485 C CA . ALA B 1 62 ? 11.953 -6.219 -1.323 1 98.88 62 ALA B CA 1
ATOM 1486 C C . ALA B 1 62 ? 11.422 -5.711 0.013 1 98.88 62 ALA B C 1
ATOM 1488 O O . ALA B 1 62 ? 10.492 -6.285 0.579 1 98.88 62 ALA B O 1
ATOM 1489 N N . ASP B 1 63 ? 12.016 -4.645 0.445 1 98.81 63 ASP B N 1
ATOM 1490 C CA . ASP B 1 63 ? 11.586 -4.051 1.708 1 98.81 63 ASP B CA 1
ATOM 1491 C C . ASP B 1 63 ? 10.156 -3.523 1.609 1 98.81 63 ASP B C 1
ATOM 1493 O O . ASP B 1 63 ? 9.352 -3.727 2.52 1 98.81 63 ASP B O 1
ATOM 1497 N N . THR B 1 64 ? 9.875 -2.844 0.537 1 98.94 64 THR B N 1
ATOM 1498 C CA . THR B 1 64 ? 8.555 -2.23 0.405 1 98.94 64 THR B CA 1
ATOM 1499 C C . THR B 1 64 ? 7.496 -3.285 0.106 1 98.94 64 THR B C 1
ATOM 1501 O O . THR B 1 64 ? 6.352 -3.168 0.551 1 98.94 64 THR B O 1
ATOM 1504 N N . LEU B 1 65 ? 7.879 -4.32 -0.591 1 98.88 65 LEU B N 1
ATOM 1505 C CA . LEU B 1 65 ? 6.969 -5.445 -0.776 1 98.88 65 LEU B CA 1
ATOM 1506 C C . LEU B 1 65 ? 6.617 -6.086 0.562 1 98.88 65 LEU B C 1
ATOM 1508 O O . LEU B 1 65 ? 5.457 -6.426 0.809 1 98.88 65 LEU B O 1
ATOM 1512 N N . TYR B 1 66 ? 7.602 -6.23 1.38 1 98.94 66 TYR B N 1
ATOM 1513 C CA . TYR B 1 66 ? 7.375 -6.812 2.697 1 98.94 66 TYR B CA 1
ATOM 1514 C C . TYR B 1 66 ? 6.43 -5.949 3.523 1 98.94 66 TYR B C 1
ATOM 1516 O O . TYR B 1 66 ? 5.504 -6.461 4.152 1 98.94 66 TYR B O 1
ATOM 1524 N N . TYR B 1 67 ? 6.664 -4.676 3.521 1 98.94 67 TYR B N 1
ATOM 1525 C CA . TYR B 1 67 ? 5.801 -3.756 4.254 1 98.94 67 TYR B CA 1
ATOM 1526 C C . TYR B 1 67 ? 4.355 -3.869 3.777 1 98.94 67 TYR B C 1
ATOM 1528 O O . TYR B 1 67 ? 3.432 -3.949 4.59 1 98.94 67 TYR B O 1
ATOM 1536 N N . GLU B 1 68 ? 4.184 -3.84 2.5 1 98.94 68 GLU B N 1
ATOM 1537 C CA . GLU B 1 68 ? 2.846 -3.934 1.921 1 98.94 68 GLU B CA 1
ATOM 1538 C C . GLU B 1 68 ? 2.188 -5.266 2.264 1 98.94 68 GLU B C 1
ATOM 1540 O O . GLU B 1 68 ? 0.99 -5.316 2.551 1 98.94 68 GLU B O 1
ATOM 1545 N N . ALA B 1 69 ? 2.994 -6.27 2.215 1 98.88 69 ALA B N 1
ATOM 1546 C CA . ALA B 1 69 ? 2.473 -7.582 2.58 1 98.88 69 ALA B CA 1
ATOM 1547 C C . ALA B 1 69 ? 1.997 -7.602 4.031 1 98.88 69 ALA B C 1
ATOM 1549 O O . ALA B 1 69 ? 0.918 -8.117 4.332 1 98.88 69 ALA B O 1
ATOM 1550 N N . GLU B 1 70 ? 2.801 -7.051 4.863 1 98.81 70 GLU B N 1
ATOM 1551 C CA . GLU B 1 70 ? 2.441 -7.008 6.277 1 98.81 70 GLU B CA 1
ATOM 1552 C C . GLU B 1 70 ? 1.15 -6.223 6.496 1 98.81 70 GLU B C 1
ATOM 1554 O O . GLU B 1 70 ? 0.316 -6.605 7.32 1 98.81 70 GLU B O 1
ATOM 1559 N N . CYS B 1 71 ? 0.94 -5.176 5.797 1 98.88 71 CYS B N 1
ATOM 1560 C CA . CYS B 1 71 ? -0.284 -4.387 5.895 1 98.88 71 CYS B CA 1
ATOM 1561 C C . CYS B 1 71 ? -1.501 -5.227 5.523 1 98.88 71 CYS B C 1
ATOM 1563 O O . CYS B 1 71 ? -2.539 -5.148 6.184 1 98.88 71 CYS B O 1
ATOM 1565 N N . ARG B 1 72 ? -1.35 -6.012 4.492 1 98.56 72 ARG B N 1
ATOM 1566 C CA . ARG B 1 72 ? -2.463 -6.828 4.02 1 98.56 72 ARG B CA 1
ATOM 1567 C C . ARG B 1 72 ? -2.734 -7.988 4.973 1 98.56 72 ARG B C 1
ATOM 1569 O O . ARG B 1 72 ? -3.883 -8.406 5.145 1 98.56 72 ARG B O 1
ATOM 1576 N N . VAL B 1 73 ? -1.654 -8.516 5.562 1 98.31 73 VAL B N 1
ATOM 1577 C CA . VAL B 1 73 ? -1.827 -9.578 6.547 1 98.31 73 VAL B CA 1
ATOM 1578 C C . VAL B 1 73 ? -2.557 -9.039 7.773 1 98.31 73 VAL B C 1
ATOM 1580 O O . VAL B 1 73 ? -3.445 -9.703 8.32 1 98.31 73 VAL B O 1
ATOM 1583 N N . GLU B 1 74 ? -2.271 -7.887 8.164 1 98.31 74 GLU B N 1
ATOM 1584 C CA . GLU B 1 74 ? -2.863 -7.266 9.344 1 98.31 74 GLU B CA 1
ATOM 1585 C C . GLU B 1 74 ? -4.285 -6.789 9.062 1 98.31 74 GLU B C 1
ATOM 1587 O O . GLU B 1 74 ? -5.168 -6.91 9.922 1 98.31 74 GLU B O 1
ATOM 1592 N N . ASP B 1 75 ? -4.512 -6.285 7.941 1 98.75 75 ASP B N 1
ATOM 1593 C CA . ASP B 1 75 ? -5.801 -5.77 7.488 1 98.75 75 ASP B CA 1
ATOM 1594 C C . ASP B 1 75 ? -6.141 -6.289 6.094 1 98.75 75 ASP B C 1
ATOM 1596 O O . ASP B 1 75 ? -5.902 -5.605 5.098 1 98.75 75 ASP B O 1
ATOM 1600 N N . PRO B 1 76 ? -6.789 -7.332 6.016 1 98.62 76 PRO B N 1
ATOM 1601 C CA . PRO B 1 76 ? -7.004 -8 4.73 1 98.62 76 PRO B CA 1
ATOM 1602 C C . PRO B 1 76 ? -7.934 -7.223 3.807 1 98.62 76 PRO B C 1
ATOM 1604 O O . PRO B 1 76 ? -7.977 -7.48 2.6 1 98.62 76 PRO B O 1
ATOM 1607 N N . VAL B 1 77 ? -8.68 -6.344 4.359 1 98.88 77 VAL B N 1
ATOM 1608 C CA . VAL B 1 77 ? -9.641 -5.602 3.549 1 98.88 77 VAL B CA 1
ATOM 1609 C C . VAL B 1 77 ? -8.969 -4.371 2.945 1 98.88 77 VAL B C 1
ATOM 1611 O O . VAL B 1 77 ? -9.086 -4.117 1.743 1 98.88 77 VAL B O 1
ATOM 1614 N N . TYR B 1 78 ? -8.164 -3.65 3.723 1 98.81 78 TYR B N 1
ATOM 1615 C CA . TYR B 1 78 ? -7.742 -2.332 3.264 1 98.81 78 TYR B CA 1
ATOM 1616 C C . TYR B 1 78 ? -6.238 -2.301 3.008 1 98.81 78 TYR B C 1
ATOM 1618 O O . TYR B 1 78 ? -5.746 -1.438 2.279 1 98.81 78 TYR B O 1
ATOM 1626 N N . GLY B 1 79 ? -5.461 -3.143 3.6 1 98.81 79 GLY B N 1
ATOM 1627 C CA . GLY B 1 79 ? -4.02 -3.133 3.4 1 98.81 79 GLY B CA 1
ATOM 1628 C C . GLY B 1 79 ? -3.395 -1.77 3.635 1 98.81 79 GLY B C 1
ATOM 1629 O O . GLY B 1 79 ? -3.697 -1.104 4.629 1 98.81 79 GLY B O 1
ATOM 1630 N N . CYS B 1 80 ? -2.562 -1.391 2.746 1 98.88 80 CYS B N 1
ATOM 1631 C CA . CYS B 1 80 ? -1.871 -0.11 2.848 1 98.88 80 CYS B CA 1
ATOM 1632 C C . CYS B 1 80 ? -2.842 1.05 2.656 1 98.88 80 CYS B C 1
ATOM 1634 O O . CYS B 1 80 ? -2.559 2.176 3.066 1 98.88 80 CYS B O 1
ATOM 1636 N N . VAL B 1 81 ? -3.928 0.776 2.008 1 98.94 81 VAL B N 1
ATOM 1637 C CA . VAL B 1 81 ? -4.91 1.83 1.774 1 98.94 81 VAL B CA 1
ATOM 1638 C C . VAL B 1 81 ? -5.484 2.305 3.107 1 98.94 81 VAL B C 1
ATOM 1640 O O . VAL B 1 81 ? -5.797 3.486 3.268 1 98.94 81 VAL B O 1
ATOM 1643 N N . GLY B 1 82 ? -5.578 1.331 4.047 1 98.81 82 GLY B N 1
ATOM 1644 C CA . GLY B 1 82 ? -5.977 1.73 5.387 1 98.81 82 GLY B CA 1
ATOM 1645 C C . GLY B 1 82 ? -5.016 2.717 6.023 1 98.81 82 GLY B C 1
ATOM 1646 O O . GLY B 1 82 ? -5.441 3.691 6.648 1 98.81 82 GLY B O 1
ATOM 1647 N N . VAL B 1 83 ? -3.789 2.529 5.863 1 98.88 83 VAL B N 1
ATOM 1648 C CA . VAL B 1 83 ? -2.746 3.412 6.375 1 98.88 83 VAL B CA 1
ATOM 1649 C C . VAL B 1 83 ? -2.832 4.77 5.684 1 98.88 83 VAL B C 1
ATOM 1651 O O . VAL B 1 83 ? -2.799 5.812 6.344 1 98.88 83 VAL B O 1
ATOM 1654 N N . ILE B 1 84 ? -2.934 4.715 4.438 1 98.88 84 ILE B N 1
ATOM 1655 C CA . ILE B 1 84 ? -3.006 5.922 3.621 1 98.88 84 ILE B CA 1
ATOM 1656 C C . ILE B 1 84 ? -4.207 6.762 4.055 1 98.88 84 ILE B C 1
ATOM 1658 O O . ILE B 1 84 ? -4.094 7.98 4.211 1 98.88 84 ILE B O 1
ATOM 1662 N N . SER B 1 85 ? -5.309 6.098 4.219 1 98.88 85 SER B N 1
ATOM 1663 C CA . SER B 1 85 ? -6.52 6.793 4.648 1 98.88 85 SER B CA 1
ATOM 1664 C C . SER B 1 85 ? -6.309 7.492 5.984 1 98.88 85 SER B C 1
ATOM 1666 O O . SER B 1 85 ? -6.727 8.641 6.164 1 98.88 85 SER B O 1
ATOM 1668 N N . ARG B 1 86 ? -5.742 6.859 6.906 1 98.62 86 ARG B N 1
ATOM 1669 C CA . ARG B 1 86 ? -5.496 7.445 8.219 1 98.62 86 ARG B CA 1
ATOM 1670 C C . ARG B 1 86 ? -4.539 8.633 8.117 1 98.62 86 ARG B C 1
ATOM 1672 O O . ARG B 1 86 ? -4.715 9.633 8.805 1 98.62 86 ARG B O 1
ATOM 1679 N N . LEU B 1 87 ? -3.562 8.492 7.293 1 98.69 87 LEU B N 1
ATOM 1680 C CA . LEU B 1 87 ? -2.617 9.586 7.098 1 98.69 87 LEU B CA 1
ATOM 1681 C C . LEU B 1 87 ? -3.309 10.797 6.48 1 98.69 87 LEU B C 1
ATOM 1683 O O . LEU B 1 87 ? -3.041 11.938 6.871 1 98.69 87 LEU B O 1
ATOM 1687 N N . HIS B 1 88 ? -4.203 10.539 5.531 1 98.31 88 HIS B N 1
ATOM 1688 C CA . HIS B 1 88 ? -4.98 11.633 4.953 1 98.31 88 HIS B CA 1
ATOM 1689 C C . HIS B 1 88 ? -5.836 12.32 6.012 1 98.31 88 HIS B C 1
ATOM 1691 O O . HIS B 1 88 ? -5.977 13.547 6 1 98.31 88 HIS B O 1
ATOM 1697 N N . GLU B 1 89 ? -6.395 11.57 6.902 1 98.19 89 GLU B N 1
ATOM 1698 C CA . GLU B 1 89 ? -7.164 12.148 8 1 98.19 89 GLU B CA 1
ATOM 1699 C C . GLU B 1 89 ? -6.285 13.023 8.883 1 98.19 89 GLU B C 1
ATOM 1701 O O . GLU B 1 89 ? -6.695 14.109 9.297 1 98.19 89 GLU B O 1
ATOM 1706 N N . GLN B 1 90 ? -5.133 12.539 9.141 1 97.5 90 GLN B N 1
ATOM 1707 C CA . GLN B 1 90 ? -4.191 13.281 9.969 1 97.5 90 GLN B CA 1
ATOM 1708 C C . GLN B 1 90 ? -3.805 14.602 9.305 1 97.5 90 GLN B C 1
ATOM 1710 O O . GLN B 1 90 ? -3.695 15.633 9.977 1 97.5 90 GLN B O 1
ATOM 1715 N N . ILE B 1 91 ? -3.605 14.625 8.078 1 97.62 91 ILE B N 1
ATOM 1716 C CA . ILE B 1 91 ? -3.277 15.844 7.336 1 97.62 91 ILE B CA 1
ATOM 1717 C C . ILE B 1 91 ? -4.441 16.828 7.418 1 97.62 91 ILE B C 1
ATOM 1719 O O . ILE B 1 91 ? -4.238 18.016 7.672 1 97.62 91 ILE B O 1
ATOM 1723 N N . ASP B 1 92 ? -5.617 16.312 7.219 1 97 92 ASP B N 1
ATOM 1724 C CA . ASP B 1 92 ? -6.801 17.156 7.312 1 97 92 ASP B CA 1
ATOM 1725 C C . ASP B 1 92 ? -6.902 17.812 8.688 1 97 92 ASP B C 1
ATOM 1727 O O . ASP B 1 92 ? -7.227 18.984 8.797 1 97 92 ASP B O 1
ATOM 1731 N N . GLU B 1 93 ? -6.676 17.031 9.688 1 96 93 GLU B N 1
ATOM 1732 C CA . GLU B 1 93 ? -6.73 17.547 11.047 1 96 93 GLU B CA 1
ATOM 1733 C C . GLU B 1 93 ? -5.691 18.641 11.266 1 96 93 GLU B C 1
ATOM 1735 O O . GLU B 1 93 ? -5.988 19.688 11.859 1 96 93 GLU B O 1
ATOM 1740 N N . ALA B 1 94 ? -4.492 18.406 10.797 1 94.5 94 ALA B N 1
ATOM 1741 C CA . ALA B 1 94 ? -3.418 19.391 10.953 1 94.5 94 ALA B CA 1
ATOM 1742 C C . ALA B 1 94 ? -3.729 20.672 10.18 1 94.5 94 ALA B C 1
ATOM 1744 O O . ALA B 1 94 ? -3.471 21.781 10.672 1 94.5 94 ALA B O 1
ATOM 1745 N N . GLU B 1 95 ? -4.281 20.453 9.047 1 93.44 95 GLU B N 1
ATOM 1746 C CA . GLU B 1 95 ? -4.633 21.609 8.227 1 93.44 95 GLU B CA 1
ATOM 1747 C C . GLU B 1 95 ? -5.762 22.406 8.867 1 93.44 95 GLU B C 1
ATOM 1749 O O . GLU B 1 95 ? -5.762 23.641 8.812 1 93.44 95 GLU B O 1
ATOM 1754 N N . CYS B 1 96 ? -6.684 21.797 9.484 1 94.75 96 CYS B N 1
ATOM 1755 C CA . CYS B 1 96 ? -7.773 22.484 10.18 1 94.75 96 CYS B CA 1
ATOM 1756 C C . CYS B 1 96 ? -7.254 23.266 11.383 1 94.75 96 CYS B C 1
ATOM 1758 O O . CYS B 1 96 ? -7.645 24.406 11.602 1 94.75 96 CYS B O 1
ATOM 1760 N N . GLU B 1 97 ? -6.406 22.594 12.086 1 92.81 97 GLU B N 1
ATOM 1761 C CA . GLU B 1 97 ? -5.809 23.266 13.242 1 92.81 97 GLU B CA 1
ATOM 1762 C C . GLU B 1 97 ? -5.008 24.484 12.82 1 92.81 97 GLU B C 1
ATOM 1764 O O . GLU B 1 97 ? -5.039 25.516 13.492 1 92.81 97 GLU B O 1
ATOM 1769 N N . LEU B 1 98 ? -4.227 24.375 11.789 1 92.19 98 LEU B N 1
ATOM 1770 C CA . LEU B 1 98 ? -3.457 25.5 11.266 1 92.19 98 LEU B CA 1
ATOM 1771 C C . LEU B 1 98 ? -4.375 26.641 10.867 1 92.19 98 LEU B C 1
ATOM 1773 O O . LEU B 1 98 ? -4.09 27.812 11.164 1 92.19 98 LEU B O 1
ATOM 1777 N N . ALA B 1 99 ? -5.453 26.312 10.227 1 90.44 99 ALA B N 1
ATOM 1778 C CA . ALA B 1 99 ? -6.422 27.312 9.82 1 90.44 99 ALA B CA 1
ATOM 1779 C C . ALA B 1 99 ? -7.016 28.031 11.031 1 90.44 99 ALA B C 1
ATOM 1781 O O . ALA B 1 99 ? -7.176 29.25 11.023 1 90.44 99 ALA B O 1
ATOM 1782 N N . LYS B 1 100 ? -7.355 27.25 12.062 1 89.75 100 LYS B N 1
ATOM 1783 C CA . LYS B 1 100 ? -7.906 27.812 13.289 1 89.75 100 LYS B CA 1
ATOM 1784 C C . LYS B 1 100 ? -6.891 28.719 13.977 1 89.75 100 LYS B C 1
ATOM 1786 O O . LYS B 1 100 ? -7.242 29.797 14.461 1 89.75 100 LYS B O 1
ATOM 1791 N N . THR B 1 101 ? -5.684 28.281 14.016 1 87.62 101 THR B N 1
ATOM 1792 C CA . THR B 1 101 ? -4.629 29.047 14.664 1 87.62 101 THR B CA 1
ATOM 1793 C C . THR B 1 101 ? -4.371 30.344 13.906 1 87.62 101 THR B C 1
ATOM 1795 O O . THR B 1 101 ? -4.156 31.391 14.523 1 87.62 101 THR B O 1
ATOM 1798 N N . ARG B 1 102 ? -4.426 30.297 12.609 1 84.56 102 ARG B N 1
ATOM 1799 C CA . A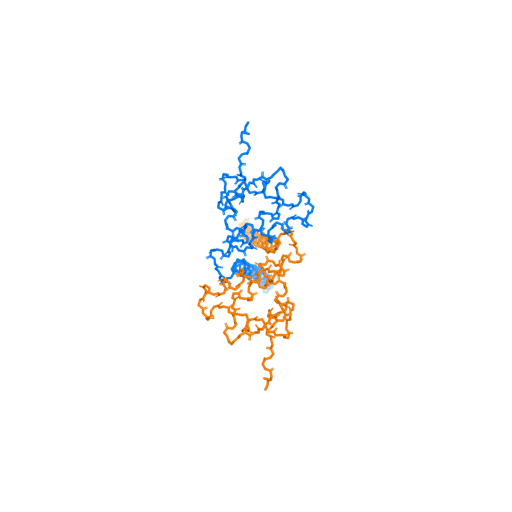RG B 1 102 ? -4.227 31.484 11.789 1 84.56 102 ARG B CA 1
ATOM 1800 C C . ARG B 1 102 ? -5.383 32.469 11.953 1 84.56 102 ARG B C 1
ATOM 1802 O O . ARG B 1 102 ? -5.176 33.688 11.977 1 84.56 102 ARG B O 1
ATOM 1809 N N . ALA B 1 103 ? -6.57 31.938 12.07 1 82.69 103 ALA B N 1
ATOM 1810 C CA . ALA B 1 103 ? -7.75 32.781 12.281 1 82.69 103 ALA B CA 1
ATOM 1811 C C . ALA B 1 103 ? -7.691 33.469 13.633 1 82.69 103 ALA B C 1
ATOM 1813 O O . ALA B 1 103 ? -8.094 34.625 13.75 1 82.69 103 ALA B O 1
ATOM 1814 N N . ASP B 1 104 ? -7.199 32.875 14.602 1 76.81 104 ASP B N 1
ATOM 1815 C CA . ASP B 1 104 ? -7.066 33.438 15.945 1 76.81 104 ASP B CA 1
ATOM 1816 C C . ASP B 1 104 ? -6.062 34.594 15.953 1 76.81 104 ASP B C 1
ATOM 1818 O O . ASP B 1 104 ? -6.246 35.594 16.672 1 76.81 104 ASP B O 1
ATOM 1822 N N . ILE B 1 105 ? -4.98 34.562 15.242 1 73.69 105 ILE B N 1
ATOM 1823 C CA . ILE B 1 105 ? -3.971 35.625 15.148 1 73.69 105 ILE B CA 1
ATOM 1824 C C . ILE B 1 105 ? -4.57 36.844 14.477 1 73.69 105 ILE B C 1
ATOM 1826 O O . ILE B 1 105 ? -4.363 37.969 14.93 1 73.69 105 ILE B O 1
ATOM 1830 N N . VAL B 1 106 ? -5.355 36.656 13.5 1 70.38 106 VAL B N 1
ATOM 1831 C CA . VAL B 1 106 ? -5.973 37.75 12.75 1 70.38 106 VAL B CA 1
ATOM 1832 C C . VAL B 1 106 ? -6.996 38.469 13.633 1 70.38 106 VAL B C 1
ATOM 1834 O O . VAL B 1 106 ? -7.035 39.688 13.672 1 70.38 106 VAL B O 1
ATOM 1837 N N . ILE B 1 107 ? -7.75 37.688 14.453 1 67.81 107 ILE B N 1
ATOM 1838 C CA . ILE B 1 107 ? -8.789 38.25 15.312 1 67.81 107 ILE B CA 1
ATOM 1839 C C . ILE B 1 107 ? -8.148 39.031 16.438 1 67.81 107 ILE B C 1
ATOM 1841 O O . ILE B 1 107 ? -8.586 40.156 16.75 1 67.81 107 ILE B O 1
ATOM 1845 N N . ASN B 1 108 ? -7.07 38.625 16.938 1 69.12 108 ASN B N 1
ATOM 1846 C CA . ASN B 1 108 ? -6.402 39.312 18.047 1 69.12 108 ASN B CA 1
ATOM 1847 C C . ASN B 1 108 ? -5.645 40.562 17.562 1 69.12 108 ASN B C 1
ATOM 1849 O O . ASN B 1 108 ? -5.574 41.562 18.281 1 69.12 108 ASN B O 1
ATOM 1853 N N . SER B 1 109 ? -5.09 40.531 16.422 1 66.5 109 SER B N 1
ATOM 1854 C CA . SER B 1 109 ? -4.41 41.688 15.859 1 66.5 109 SER B CA 1
ATOM 1855 C C . SER B 1 109 ? -5.398 42.812 15.547 1 66.5 109 SER B C 1
ATOM 1857 O O . SER B 1 109 ? -5.09 43.969 15.742 1 66.5 109 SER B O 1
ATOM 1859 N N . ASP B 1 110 ? -6.578 42.438 15.117 1 65.25 110 ASP B N 1
ATOM 1860 C CA . ASP B 1 110 ? -7.621 43.406 14.82 1 65.25 110 ASP B CA 1
ATOM 1861 C C . ASP B 1 110 ? -8.172 44.062 16.094 1 65.25 110 ASP B C 1
ATOM 1863 O O . ASP B 1 110 ? -8.414 45.25 16.156 1 65.25 110 ASP B O 1
ATOM 1867 N N . ILE B 1 111 ? -8.344 43.281 17.109 1 60.72 111 ILE B N 1
ATOM 1868 C CA . ILE B 1 111 ? -8.852 43.75 18.391 1 60.72 111 ILE B CA 1
ATOM 1869 C C . ILE B 1 111 ? -7.844 44.719 19.031 1 60.72 111 ILE B C 1
ATOM 1871 O O . ILE B 1 111 ? -8.219 45.75 19.578 1 60.72 111 ILE B O 1
ATOM 1875 N N . GLY B 1 112 ? -6.617 44.406 18.938 1 55.94 112 GLY B N 1
ATOM 1876 C CA . GLY B 1 112 ? -5.582 45.281 19.469 1 55.94 112 GLY B CA 1
ATOM 1877 C C . GLY B 1 112 ? -5.504 46.625 18.75 1 55.94 112 GLY B C 1
ATOM 1878 O O . GLY B 1 112 ? -5.348 47.656 19.375 1 55.94 112 GLY B O 1
ATOM 1879 N N . GLN B 1 113 ? -5.66 46.625 17.453 1 58.12 113 GLN B N 1
ATOM 1880 C CA . GLN B 1 113 ? -5.617 47.844 16.656 1 58.12 113 GLN B CA 1
ATOM 1881 C C . GLN B 1 113 ? -6.82 48.719 16.953 1 58.12 113 GLN B C 1
ATOM 1883 O O . GLN B 1 113 ? -6.688 49.969 17.062 1 58.12 113 GLN B O 1
ATOM 1888 N N . GLN B 1 114 ? -8 48.156 17.078 1 57.34 114 GLN B N 1
ATOM 1889 C CA . GLN B 1 114 ? -9.203 48.906 17.344 1 57.34 114 GLN B CA 1
ATOM 1890 C C . GLN B 1 114 ? -9.156 49.531 18.734 1 57.34 114 GLN B C 1
ATOM 1892 O O . GLN B 1 114 ? -9.562 50.688 18.922 1 57.34 114 GLN B O 1
ATOM 1897 N N . ALA B 1 115 ? -8.57 48.906 19.688 1 58.25 115 ALA B N 1
ATOM 1898 C CA . ALA B 1 115 ? -8.461 49.438 21.047 1 58.25 115 ALA B CA 1
ATOM 1899 C C . ALA B 1 115 ? -7.516 50.625 21.094 1 58.25 115 ALA B C 1
ATOM 1901 O O . ALA B 1 115 ? -7.754 51.594 21.844 1 58.25 115 ALA B O 1
ATOM 1902 N N . GLN B 1 116 ? -6.598 50.656 20.359 1 54.75 116 GLN B N 1
ATOM 1903 C CA . GLN B 1 116 ? -5.637 51.75 20.312 1 54.75 116 GLN B CA 1
ATOM 1904 C C . GLN B 1 116 ? -6.254 53 19.688 1 54.75 116 GLN B C 1
ATOM 1906 O O . GLN B 1 116 ? -6.016 54.125 20.156 1 54.75 116 GLN B O 1
ATOM 1911 N N . VAL B 1 117 ? -7.172 52.812 18.734 1 62.66 117 VAL B N 1
ATOM 1912 C CA . VAL B 1 117 ? -7.785 53.969 18.047 1 62.66 117 VAL B CA 1
ATOM 1913 C C . VAL B 1 117 ? -8.789 54.625 18.969 1 62.66 117 VAL B C 1
ATOM 1915 O O . VAL B 1 117 ? -8.875 55.875 19.016 1 62.66 117 VAL B O 1
ATOM 1918 N N . GLN B 1 118 ? -9.5 53.906 19.672 1 61.41 118 GLN B N 1
ATOM 1919 C CA . GLN B 1 118 ? -10.5 54.5 20.562 1 61.41 118 GLN B CA 1
ATOM 1920 C C . GLN B 1 118 ? -9.836 55.281 21.688 1 61.41 118 GLN B C 1
ATOM 1922 O O . GLN B 1 118 ? -10.328 56.344 22.078 1 61.41 118 GLN B O 1
ATOM 1927 N N . GLN B 1 119 ? -8.711 54.875 22.109 1 61.25 119 GLN B N 1
ATOM 1928 C CA . GLN B 1 119 ? -8.008 55.594 23.172 1 61.25 119 GLN B CA 1
ATOM 1929 C C . GLN B 1 119 ? -7.492 56.938 22.688 1 61.25 119 GLN B C 1
ATOM 1931 O O . GLN B 1 119 ? -7.559 57.938 23.422 1 61.25 119 GLN B O 1
ATOM 1936 N N . LEU B 1 120 ? -7.16 57 21.438 1 65.94 120 LEU B N 1
ATOM 1937 C CA . LEU B 1 120 ? -6.676 58.25 20.844 1 65.94 120 LEU B CA 1
ATOM 1938 C C . LEU B 1 120 ? -7.812 59.25 20.672 1 65.94 120 LEU B C 1
ATOM 1940 O O . LEU B 1 120 ? -7.641 60.438 20.922 1 65.94 120 LEU B O 1
ATOM 1944 N N . HIS B 1 121 ? -8.914 58.656 20.375 1 69.88 121 HIS B N 1
ATOM 1945 C CA . HIS B 1 121 ? -10.07 59.531 20.172 1 69.88 121 HIS B CA 1
ATOM 1946 C C . HIS B 1 121 ? -10.57 60.094 21.5 1 69.88 121 HIS B C 1
ATOM 1948 O O . HIS B 1 121 ? -10.953 61.281 21.562 1 69.88 121 HIS B O 1
ATOM 1954 N N . ASP B 1 122 ? -10.492 59.469 22.484 1 72.19 122 ASP B N 1
ATOM 1955 C CA . ASP B 1 122 ? -10.961 59.906 23.797 1 72.19 122 ASP B CA 1
ATOM 1956 C C . ASP B 1 122 ? -10.023 60.969 24.391 1 72.19 122 ASP B C 1
ATOM 1958 O O . ASP B 1 122 ? -10.477 61.875 25.078 1 72.19 122 ASP B O 1
ATOM 1962 N N . GLU B 1 123 ? -8.828 60.906 24.062 1 71.75 123 GLU B N 1
ATOM 1963 C CA . GLU B 1 123 ? -7.836 61.875 24.547 1 71.75 123 GLU B CA 1
ATOM 1964 C C . GLU B 1 123 ? -7.996 63.219 23.859 1 71.75 123 GLU B C 1
ATOM 1966 O O . GLU B 1 123 ? -7.762 64.25 24.469 1 71.75 123 GLU B O 1
ATOM 1971 N N . VAL B 1 124 ? -8.562 63.125 22.672 1 76.75 124 VAL B N 1
ATOM 1972 C CA . VAL B 1 124 ? -8.742 64.375 21.922 1 76.75 124 VAL B CA 1
ATOM 1973 C C . VAL B 1 124 ? -10 65.062 22.422 1 76.75 124 VAL B C 1
ATOM 1975 O O . VAL B 1 124 ? -10.047 66.312 22.453 1 76.75 124 VAL B O 1
ATOM 1978 N N . GLU B 1 125 ? -10.867 64.375 22.781 1 73.69 125 GLU B N 1
ATOM 1979 C CA . GLU B 1 125 ? -12.109 65.062 23.188 1 73.69 125 GLU B CA 1
ATOM 1980 C C . GLU B 1 125 ? -11.984 65.688 24.562 1 73.69 125 GLU B C 1
ATOM 1982 O O . GLU B 1 125 ? -12.734 66.562 24.906 1 73.69 125 GLU B O 1
ATOM 1987 N N . ASP B 1 126 ? -11.102 65.125 25.203 1 71.81 126 ASP B N 1
ATOM 1988 C CA . ASP B 1 126 ? -10.953 65.625 26.562 1 71.81 126 ASP B CA 1
ATOM 1989 C C . ASP B 1 126 ? -10.062 66.875 26.609 1 71.81 126 ASP B C 1
ATOM 1991 O O . ASP B 1 126 ? -10.008 67.562 27.625 1 71.81 126 ASP B O 1
ATOM 1995 N N . ASN B 1 127 ? -9.43 67.188 25.5 1 58.06 127 ASN B N 1
ATOM 1996 C CA . ASN B 1 127 ? -8.703 68.438 25.453 1 58.06 127 ASN B CA 1
ATOM 1997 C C . ASN B 1 127 ? -9.5 69.562 24.734 1 58.06 127 ASN B C 1
ATOM 1999 O O . ASN B 1 127 ? -10.086 69.312 23.688 1 58.06 127 ASN B O 1
#

Foldseek 3Di:
DPLDAFLQCVVVVHDADPVRLCPVQGHNVCNVQVVLLCVVQNPVRLSVVLVVDDVVCSNVVSVVSSQQSVQCVVPVPQGCVVVVVVVVVVVVVVVVVVVVVVVVVVVVVVVVVVVVVVVVVVVVVVD/DPLDDFLQCVVVVHDQDPVRLCPVQGHNVCNVQVVLLCVVQNPVRLSVVLVVDDVVCSNVVSVVSSQQSVQCVVPVPQGCVVVVVVVVVVVVVVVVVVVVVVVVVVVVVVVVVVVVVVVVVVVVVVD

Radius of gyration: 30.14 Å; Cα contacts (8 Å, |Δi|>4): 260; chains: 2; bounding box: 59×95×61 Å